Protein AF-A0A2V5VRU7-F1 (afdb_monomer)

Solvent-accessible surface area (backbone atoms only — not comparable to full-atom values): 15854 Å² total; per-residue (Å²): 138,90,82,86,88,85,79,86,89,84,92,85,85,90,89,87,90,90,87,82,92,88,84,85,90,87,88,87,83,90,86,89,81,84,83,84,86,79,90,74,85,73,81,73,72,84,75,69,78,78,71,75,67,74,70,75,72,72,71,58,44,68,25,36,38,37,44,31,59,38,40,101,86,67,48,72,28,27,43,17,44,69,84,67,79,72,47,39,45,73,46,70,38,24,45,21,27,24,35,48,38,80,90,82,67,40,71,32,12,27,44,40,38,32,19,73,70,26,92,84,47,43,34,28,43,45,57,82,44,62,31,44,51,97,74,76,24,88,28,71,64,58,67,101,54,55,65,48,77,28,40,30,37,41,33,46,36,29,50,79,35,69,59,82,78,89,48,52,34,37,56,34,76,36,51,62,74,39,73,45,73,20,34,39,38,43,36,36,40,54,99,86,68,51,44,36,33,34,42,16,20,47,92,81,44,72,86,21,30,41,31,30,39,33,23,69,35,57,42,95,90,57,39,30,30,30,34,41,42,29,31,46,55,72,47,60,48,101,85,68,50,74,34,86,32,52,21,30,26,37,34,33,38,56,50,100,90,47,80,41,75,31,12,25,28,52,36,32,40,32,36,40,38,38,42,136

pLDDT: mean 83.28, std 22.72, range [30.83, 98.69]

Mean predicted aligned error: 12.14 Å

Sequence (276 aa):
MKQDRFSTPLYSPLLRAVGYTHDKHHNSKKQPTRLRSFLLVFLATAIAATALGKGQPPSNLSVTTHLASVDASGTITDIQSDGLDSYFDGVSGVTSFLTTNGYNRQIWGDWQFGTLNSTTRTVSISFANPIQPASGGTAVPNPPFTIKNVIAHIEDKCTQISNGSGGWNNMYQMTANQTFQCPLITHFYDSNGNEYRIYSGPNWEPETTFVQVTCNSVASAGGCNDWYINPIPAGYDVNGNPIPGAAIGRLVYFAKHSTVNEGDYYFRFHFHITRP

Structure (mmCIF, N/CA/C/O backbone):
data_AF-A0A2V5VRU7-F1
#
_entry.id   AF-A0A2V5VRU7-F1
#
loop_
_atom_site.group_PDB
_atom_site.id
_atom_site.type_symbol
_atom_site.label_atom_id
_atom_site.label_alt_id
_atom_site.label_comp_id
_atom_site.label_asym_id
_atom_site.label_entity_id
_atom_site.label_seq_id
_atom_site.pdbx_PDB_ins_code
_atom_site.Cartn_x
_atom_site.Cartn_y
_atom_site.Cartn_z
_atom_site.occupancy
_atom_site.B_iso_or_equiv
_atom_site.auth_seq_id
_atom_site.auth_comp_id
_atom_site.auth_asym_id
_atom_site.auth_atom_id
_atom_site.pdbx_PDB_model_num
ATOM 1 N N . MET A 1 1 ? 43.948 30.211 11.551 1.00 40.66 1 MET A N 1
ATOM 2 C CA . MET A 1 1 ? 43.135 30.531 12.751 1.00 40.66 1 MET A CA 1
ATOM 3 C C . MET A 1 1 ? 43.303 29.413 13.776 1.00 40.66 1 MET A C 1
ATOM 5 O O . MET A 1 1 ? 43.669 28.317 13.369 1.00 40.66 1 MET A O 1
ATOM 9 N N . LYS A 1 2 ? 43.096 29.686 15.071 1.00 33.47 2 LYS A N 1
ATOM 10 C CA . LYS A 1 2 ? 43.089 28.670 16.142 1.00 33.47 2 LYS A CA 1
ATOM 11 C C . LYS A 1 2 ? 41.665 28.187 16.422 1.00 33.47 2 LYS A C 1
ATOM 13 O O . LYS A 1 2 ? 40.768 29.020 16.401 1.00 33.47 2 LYS A O 1
ATOM 18 N N . GLN A 1 3 ? 41.526 26.906 16.762 1.00 34.06 3 GLN A N 1
ATOM 19 C CA . GLN A 1 3 ? 40.788 26.371 17.924 1.00 34.06 3 GLN A CA 1
ATOM 20 C C . GLN A 1 3 ? 40.942 24.836 17.866 1.00 34.06 3 GLN A C 1
ATOM 22 O O . GLN A 1 3 ? 40.531 24.206 16.900 1.00 34.06 3 GLN A O 1
ATOM 27 N N . ASP A 1 4 ? 41.814 24.226 18.669 1.00 33.09 4 ASP A N 1
ATOM 28 C CA . ASP A 1 4 ? 41.726 23.988 20.123 1.00 33.09 4 ASP A CA 1
ATOM 29 C C . ASP A 1 4 ? 40.730 22.862 20.468 1.00 33.09 4 ASP A C 1
ATOM 31 O O . ASP A 1 4 ? 39.521 23.061 20.551 1.00 33.09 4 ASP A O 1
ATOM 35 N N . ARG A 1 5 ? 41.273 21.654 20.691 1.00 36.00 5 ARG A N 1
ATOM 36 C CA . ARG A 1 5 ? 40.579 20.546 21.371 1.00 36.00 5 ARG A CA 1
ATOM 37 C C . ARG A 1 5 ? 40.736 20.732 22.881 1.00 36.00 5 ARG A C 1
ATOM 39 O O . ARG A 1 5 ? 41.835 21.058 23.323 1.00 36.00 5 ARG A O 1
ATOM 46 N N . PHE A 1 6 ? 39.703 20.423 23.662 1.00 35.44 6 PHE A N 1
ATOM 47 C CA . PHE A 1 6 ? 39.815 20.270 25.118 1.00 35.44 6 PHE A CA 1
ATOM 48 C C . PHE A 1 6 ? 39.513 18.837 25.566 1.00 35.44 6 PHE A C 1
ATOM 50 O O . PHE A 1 6 ? 38.842 18.079 24.864 1.00 35.44 6 PHE A O 1
ATOM 57 N N . SER A 1 7 ? 40.070 18.462 26.718 1.00 34.78 7 SER A N 1
ATOM 58 C CA . SER A 1 7 ? 40.330 17.066 27.081 1.00 34.78 7 SER A CA 1
ATOM 59 C C . SER A 1 7 ? 39.662 16.655 28.394 1.00 34.78 7 SER A C 1
ATOM 61 O O . SER A 1 7 ? 39.830 17.356 29.382 1.00 34.78 7 SER A O 1
ATOM 63 N N . THR A 1 8 ? 39.037 15.469 28.382 1.00 34.72 8 THR A N 1
ATOM 64 C CA . THR A 1 8 ? 38.973 14.423 29.442 1.00 34.72 8 THR A CA 1
ATOM 65 C C . THR A 1 8 ? 38.566 14.754 30.907 1.00 34.72 8 THR A C 1
ATOM 67 O O . THR A 1 8 ? 38.763 15.859 31.394 1.00 34.72 8 THR A O 1
ATOM 70 N N . PRO A 1 9 ? 37.976 13.785 31.648 1.00 51.62 9 PRO A N 1
ATOM 71 C CA . PRO A 1 9 ? 37.196 14.053 32.869 1.00 51.62 9 PRO A CA 1
ATOM 72 C C . PRO A 1 9 ? 37.962 13.844 34.190 1.00 51.62 9 PRO A C 1
ATOM 74 O O . PRO A 1 9 ? 39.041 13.253 34.199 1.00 51.62 9 PRO A O 1
ATOM 77 N N . LEU A 1 10 ? 37.351 14.229 35.326 1.00 31.50 10 LEU A N 1
ATOM 78 C CA . LEU A 1 10 ? 37.868 13.948 36.675 1.00 31.50 10 LEU A CA 1
ATOM 79 C C . LEU A 1 10 ? 36.787 13.568 37.725 1.00 31.50 10 LEU A C 1
ATOM 81 O O . LEU A 1 10 ? 35.919 14.367 38.050 1.00 31.50 10 LEU A O 1
ATOM 85 N N . TYR A 1 11 ? 36.995 12.392 38.337 1.00 30.83 11 TYR A N 1
ATOM 86 C CA . TYR A 1 11 ? 36.913 12.079 39.782 1.00 30.83 11 TYR A CA 1
ATOM 87 C C . TYR A 1 11 ? 35.602 11.885 40.587 1.00 30.83 11 TYR A C 1
ATOM 89 O O . TYR A 1 11 ? 34.543 12.461 40.368 1.00 30.83 11 TYR A O 1
ATOM 97 N N . SER A 1 12 ? 35.783 11.026 41.601 1.00 32.72 12 SER A N 1
ATOM 98 C CA . SER A 1 12 ? 34.980 10.656 42.785 1.00 32.72 12 SER A CA 1
ATOM 99 C C . SER A 1 12 ? 35.943 9.870 43.728 1.00 32.72 12 SER A C 1
ATOM 101 O O . SER A 1 12 ? 37.012 9.496 43.229 1.00 32.72 12 SER A O 1
ATOM 103 N N . PRO A 1 13 ? 35.655 9.496 45.002 1.00 53.62 13 PRO A N 1
ATOM 104 C CA . PRO A 1 13 ? 34.630 9.915 45.980 1.00 53.62 13 PRO A CA 1
ATOM 105 C C . PRO A 1 13 ? 35.248 10.233 47.396 1.00 53.62 13 PRO A C 1
ATOM 107 O O . PRO A 1 13 ? 36.448 10.469 47.505 1.00 53.62 13 PRO A O 1
ATOM 110 N N . LEU A 1 14 ? 34.445 10.105 48.478 1.00 34.25 14 LEU A N 1
ATOM 111 C CA . LEU A 1 14 ? 34.793 9.795 49.901 1.00 34.25 14 LEU A CA 1
ATOM 112 C C . LEU A 1 14 ? 35.168 10.900 50.931 1.00 34.25 14 LEU A C 1
ATOM 114 O O . LEU A 1 14 ? 35.644 11.973 50.584 1.00 34.25 14 LEU A O 1
ATOM 118 N N . LEU A 1 15 ? 35.005 10.507 52.223 1.00 32.50 15 LEU A N 1
ATOM 119 C CA . LEU A 1 15 ? 35.227 11.178 53.541 1.00 32.50 15 LEU A CA 1
ATOM 120 C C . LEU A 1 15 ? 33.975 11.815 54.197 1.00 32.50 15 LEU A C 1
ATOM 122 O O . LEU A 1 15 ? 33.143 12.369 53.494 1.00 32.50 15 LEU A O 1
ATOM 126 N N . ARG A 1 16 ? 33.791 11.842 55.537 1.00 34.53 16 ARG A N 1
ATOM 127 C CA . ARG A 1 16 ? 34.123 10.909 56.660 1.00 34.53 16 ARG A CA 1
ATOM 128 C C . ARG A 1 16 ? 33.227 11.283 57.882 1.00 34.53 16 ARG A C 1
ATOM 130 O O . ARG A 1 16 ? 32.567 12.313 57.844 1.00 34.53 16 ARG A O 1
ATOM 137 N N . ALA A 1 17 ? 33.180 10.474 58.948 1.00 35.66 17 ALA A N 1
ATOM 138 C CA . ALA A 1 17 ? 32.314 10.680 60.135 1.00 35.66 17 ALA A CA 1
ATOM 139 C C . ALA A 1 17 ? 33.057 11.233 61.381 1.00 35.66 17 ALA A C 1
ATOM 141 O O . ALA A 1 17 ? 34.285 11.267 61.347 1.00 35.66 17 ALA A O 1
ATOM 142 N N . VAL A 1 18 ? 32.321 11.565 62.473 1.00 36.41 18 VAL A N 1
ATOM 143 C CA . VAL A 1 18 ? 32.572 11.231 63.921 1.00 36.41 18 VAL A CA 1
ATOM 144 C C . VAL A 1 18 ? 31.959 12.248 64.924 1.00 36.41 18 VAL A C 1
ATOM 146 O O . VAL A 1 18 ? 32.133 13.449 64.759 1.00 36.41 18 VAL A O 1
ATOM 149 N N . GLY A 1 19 ? 31.359 11.750 66.029 1.00 31.89 19 GLY A N 1
ATOM 150 C CA . GLY A 1 19 ? 31.275 12.432 67.349 1.00 31.89 19 GLY A CA 1
ATOM 151 C C . GLY A 1 19 ? 29.940 12.303 68.130 1.00 31.89 19 GLY A C 1
ATOM 152 O O . GLY A 1 19 ? 28.901 12.195 67.493 1.00 31.89 19 GLY A O 1
ATOM 153 N N . TYR A 1 20 ? 29.864 12.332 69.482 1.00 32.47 20 TYR A N 1
ATOM 154 C CA . TYR A 1 20 ? 30.859 12.009 70.540 1.00 32.47 20 TYR A CA 1
ATOM 155 C C . TYR A 1 20 ? 30.214 11.899 71.972 1.00 32.47 20 TYR A C 1
ATOM 157 O O . TYR A 1 20 ? 29.755 12.908 72.499 1.00 32.47 20 TYR A O 1
ATOM 165 N N . THR A 1 21 ? 30.272 10.738 72.666 1.00 35.12 21 THR A N 1
ATOM 166 C CA . THR A 1 21 ? 29.950 10.519 74.131 1.00 35.12 21 THR A CA 1
ATOM 167 C C . THR A 1 21 ? 28.523 10.938 74.617 1.00 35.12 21 THR A C 1
ATOM 169 O O . THR A 1 21 ? 27.691 11.155 73.745 1.00 35.12 21 THR A O 1
ATOM 172 N N . HIS A 1 22 ? 28.048 11.014 75.890 1.00 32.88 22 HIS A N 1
ATOM 173 C CA . HIS A 1 22 ? 28.430 10.741 77.324 1.00 32.88 22 HIS A CA 1
ATOM 174 C C . HIS A 1 22 ? 27.076 10.660 78.154 1.00 32.88 22 HIS A C 1
ATOM 176 O O . HIS A 1 22 ? 26.039 10.879 77.536 1.00 32.88 22 HIS A O 1
ATOM 182 N N . ASP A 1 23 ? 26.865 10.397 79.470 1.00 33.59 23 ASP A N 1
ATOM 183 C CA . ASP A 1 23 ? 27.646 10.034 80.683 1.00 33.59 23 ASP A CA 1
ATOM 184 C C . ASP A 1 23 ? 26.756 9.393 81.822 1.00 33.59 23 ASP A C 1
ATOM 186 O O . ASP A 1 23 ? 25.533 9.431 81.746 1.00 33.59 23 ASP A O 1
ATOM 190 N N . LYS A 1 24 ? 27.387 8.871 82.898 1.00 34.22 24 LYS A N 1
ATOM 191 C CA . LYS A 1 24 ? 26.966 8.696 84.332 1.00 34.22 24 LYS A CA 1
ATOM 192 C C . LYS A 1 24 ? 25.606 8.094 84.807 1.00 34.22 24 LYS A C 1
ATOM 194 O O . LYS A 1 24 ? 24.592 8.765 84.939 1.00 34.22 24 LYS A O 1
ATOM 199 N N . HIS A 1 25 ? 25.720 6.866 85.342 1.00 32.94 25 HIS A N 1
ATOM 200 C CA . HIS A 1 25 ? 25.312 6.367 86.686 1.00 32.94 25 HIS A CA 1
ATOM 201 C C . HIS A 1 25 ? 24.138 6.965 87.511 1.00 32.94 25 HIS A C 1
ATOM 203 O O . HIS A 1 25 ? 24.213 8.098 87.976 1.00 32.94 25 HIS A O 1
ATOM 209 N N . HIS A 1 26 ? 23.271 6.068 88.021 1.00 36.03 26 HIS A N 1
ATOM 210 C CA . HIS A 1 26 ? 23.035 5.915 89.478 1.00 36.03 26 HIS A CA 1
ATOM 211 C C . HIS A 1 26 ? 22.658 4.454 89.854 1.00 36.03 26 HIS A C 1
ATOM 213 O O . HIS A 1 26 ? 22.692 3.579 88.991 1.00 36.03 26 HIS A O 1
ATOM 219 N N . ASN A 1 27 ? 22.414 4.146 91.139 1.00 33.91 27 ASN A N 1
ATOM 220 C CA . ASN A 1 27 ? 22.545 2.787 91.714 1.00 33.91 27 ASN A CA 1
ATOM 221 C C . ASN A 1 27 ? 21.337 2.329 92.589 1.00 33.91 27 ASN A C 1
ATOM 223 O O . ASN A 1 27 ? 20.650 3.169 93.164 1.00 33.91 27 ASN A O 1
ATOM 227 N N . SER A 1 28 ? 21.216 1.003 92.810 1.00 32.44 28 SER A N 1
ATOM 228 C CA . SER A 1 28 ? 20.595 0.289 93.961 1.00 32.44 28 SER A CA 1
ATOM 229 C C . SER A 1 28 ? 19.233 -0.452 93.819 1.00 32.44 28 SER A C 1
ATOM 231 O O . SER A 1 28 ? 18.249 0.082 93.329 1.00 32.44 28 SER A O 1
ATOM 233 N N . LYS A 1 29 ? 19.197 -1.657 94.435 1.00 38.38 29 LYS A N 1
ATOM 234 C CA . LYS A 1 29 ? 18.061 -2.440 95.015 1.00 38.38 29 LYS A CA 1
ATOM 235 C C . LYS A 1 29 ? 17.023 -3.193 94.138 1.00 38.38 29 LYS A C 1
ATOM 237 O O . LYS A 1 29 ? 15.939 -2.715 93.845 1.00 38.38 29 LYS A O 1
ATOM 242 N N . LYS A 1 30 ? 17.328 -4.488 93.942 1.00 37.81 30 LYS A N 1
ATOM 243 C CA . LYS A 1 30 ? 16.478 -5.707 94.086 1.00 37.81 30 LYS A CA 1
ATOM 244 C C . LYS A 1 30 ? 14.934 -5.557 94.185 1.00 37.81 30 LYS A C 1
ATOM 246 O O . LYS A 1 30 ? 14.449 -5.143 95.232 1.00 37.81 30 LYS A O 1
ATOM 251 N N . GLN A 1 31 ? 14.196 -6.231 93.291 1.00 41.66 31 GLN A N 1
ATOM 252 C CA . GLN A 1 31 ? 13.518 -7.522 93.582 1.00 41.66 31 GLN A CA 1
ATOM 253 C C . GLN A 1 31 ? 13.018 -8.220 92.282 1.00 41.66 31 GLN A C 1
ATOM 255 O O . GLN A 1 31 ? 13.002 -7.570 91.239 1.00 41.66 31 GLN A O 1
ATOM 260 N N . PRO A 1 32 ? 12.683 -9.535 92.291 1.00 51.84 32 PRO A N 1
ATOM 261 C CA . PRO A 1 32 ? 12.409 -10.300 91.066 1.00 51.84 32 PRO A CA 1
ATOM 262 C C . PRO A 1 32 ? 10.928 -10.675 90.852 1.00 51.84 32 PRO A C 1
ATOM 264 O O . PRO A 1 32 ? 10.325 -11.337 91.697 1.00 51.84 32 PRO A O 1
ATOM 267 N N . THR A 1 33 ? 10.377 -10.408 89.661 1.00 39.28 33 THR A N 1
ATOM 268 C CA . THR A 1 33 ? 9.063 -10.944 89.243 1.00 39.28 33 THR A CA 1
ATOM 269 C C . THR A 1 33 ? 8.971 -11.275 87.747 1.00 39.28 33 THR A C 1
ATOM 271 O O . THR A 1 33 ? 9.020 -10.411 86.882 1.00 39.28 33 THR A O 1
ATOM 274 N N . ARG A 1 34 ? 8.767 -12.572 87.483 1.00 39.28 34 ARG A N 1
ATOM 275 C CA . ARG A 1 34 ? 7.944 -13.178 86.414 1.00 39.28 34 ARG A CA 1
ATOM 276 C C . ARG A 1 34 ? 7.974 -12.548 85.007 1.00 39.28 34 ARG A C 1
ATOM 278 O O . ARG A 1 34 ? 7.157 -11.719 84.628 1.00 39.28 34 ARG A O 1
ATOM 285 N N . LEU A 1 35 ? 8.873 -13.128 84.218 1.00 39.53 35 LEU A N 1
ATOM 286 C CA . LEU A 1 35 ? 8.882 -13.289 82.762 1.00 39.53 35 LEU A CA 1
ATOM 287 C C . LEU A 1 35 ? 7.536 -13.069 82.012 1.00 39.53 35 LEU A C 1
ATOM 289 O O . LEU A 1 35 ? 6.631 -13.889 82.101 1.00 39.53 35 LEU A O 1
ATOM 293 N N . ARG A 1 36 ? 7.526 -12.031 81.160 1.00 44.34 36 ARG A N 1
ATOM 294 C CA . ARG A 1 36 ? 6.881 -11.920 79.826 1.00 44.34 36 ARG A CA 1
ATOM 295 C C . ARG A 1 36 ? 5.406 -12.341 79.652 1.00 44.34 36 ARG A C 1
ATOM 297 O O . ARG A 1 36 ? 5.111 -13.512 79.467 1.00 44.34 36 ARG A O 1
ATOM 304 N N . SER A 1 37 ? 4.570 -11.330 79.401 1.00 39.91 37 SER A N 1
ATOM 305 C CA . SER A 1 37 ? 3.699 -11.267 78.209 1.00 39.91 37 SER A CA 1
ATOM 306 C C . SER A 1 37 ? 3.445 -9.797 77.865 1.00 39.91 37 SER A C 1
ATOM 308 O O . SER A 1 37 ? 2.553 -9.167 78.425 1.00 39.91 37 SER A O 1
ATOM 310 N N . PHE A 1 38 ? 4.284 -9.214 77.002 1.00 43.09 38 PHE A N 1
ATOM 311 C CA . PHE A 1 38 ? 4.145 -7.811 76.594 1.00 43.09 38 PHE A CA 1
ATOM 312 C C . PHE A 1 38 ? 3.149 -7.680 75.443 1.00 43.09 38 PHE A C 1
ATOM 314 O O . PHE A 1 38 ? 3.380 -8.211 74.357 1.00 43.09 38 PHE A O 1
ATOM 321 N N . LEU A 1 39 ? 2.086 -6.906 75.665 1.00 47.03 39 LEU A N 1
ATOM 322 C CA . LEU A 1 39 ? 1.203 -6.430 74.607 1.00 47.03 39 LEU A CA 1
ATOM 323 C C . LEU A 1 39 ? 1.922 -5.310 73.832 1.00 47.03 39 LEU A C 1
ATOM 325 O O . LEU A 1 39 ? 1.757 -4.127 74.120 1.00 47.03 39 LEU A O 1
ATOM 329 N N . LEU A 1 40 ? 2.796 -5.686 72.897 1.00 42.31 40 LEU A N 1
ATOM 330 C CA . LEU A 1 40 ? 3.533 -4.732 72.070 1.00 42.31 40 LEU A CA 1
ATOM 331 C C . LEU A 1 40 ? 2.703 -4.350 70.844 1.00 42.31 40 LEU A C 1
ATOM 333 O O . LEU A 1 40 ? 2.553 -5.136 69.910 1.00 42.31 40 LEU A O 1
ATOM 337 N N . VAL A 1 41 ? 2.184 -3.120 70.857 1.00 48.34 41 VAL A N 1
ATOM 338 C CA . VAL A 1 41 ? 1.498 -2.496 69.719 1.00 48.34 41 VAL A CA 1
ATOM 339 C C . VAL A 1 41 ? 2.525 -2.199 68.627 1.00 48.34 41 VAL A C 1
ATOM 341 O O . VAL A 1 41 ? 3.027 -1.085 68.494 1.00 48.34 41 VAL A O 1
ATOM 344 N N . PHE A 1 42 ? 2.848 -3.215 67.830 1.00 41.09 42 PHE A N 1
ATOM 345 C CA . PHE A 1 42 ? 3.475 -2.986 66.541 1.00 41.09 42 PHE A CA 1
ATOM 346 C C . PHE A 1 42 ? 2.420 -2.434 65.594 1.00 41.09 42 PHE A C 1
ATOM 348 O O . PHE A 1 42 ? 1.589 -3.167 65.059 1.00 41.09 42 PHE A O 1
ATOM 355 N N . LEU A 1 43 ? 2.490 -1.119 65.382 1.00 45.22 43 LEU A N 1
ATOM 356 C CA . LEU A 1 43 ? 1.885 -0.439 64.247 1.00 45.22 43 LEU A CA 1
ATOM 357 C C . LEU A 1 43 ? 2.591 -0.931 62.974 1.00 45.22 43 LEU A C 1
ATOM 359 O O . LEU A 1 43 ? 3.444 -0.246 62.412 1.00 45.22 43 LEU A O 1
ATOM 363 N N . ALA A 1 44 ? 2.279 -2.163 62.568 1.00 42.91 44 ALA A N 1
ATOM 364 C CA . ALA A 1 44 ? 2.687 -2.719 61.294 1.00 42.91 44 ALA A CA 1
ATOM 365 C C . ALA A 1 44 ? 2.055 -1.840 60.219 1.00 42.91 44 ALA A C 1
ATOM 367 O O . ALA A 1 44 ? 0.849 -1.904 59.972 1.00 42.91 44 ALA A O 1
ATOM 368 N N . THR A 1 45 ? 2.866 -0.953 59.647 1.00 47.56 45 THR A N 1
ATOM 369 C CA . THR A 1 45 ? 2.440 -0.075 58.571 1.00 47.56 45 THR A CA 1
ATOM 370 C C . THR A 1 45 ? 1.835 -0.934 57.479 1.00 47.56 45 THR A C 1
ATOM 372 O O . THR A 1 45 ? 2.477 -1.850 56.962 1.00 47.56 45 THR A O 1
ATOM 375 N N . ALA A 1 46 ? 0.595 -0.618 57.108 1.00 44.69 46 ALA A N 1
ATOM 376 C CA . ALA A 1 46 ? 0.024 -1.089 55.865 1.00 44.69 46 ALA A CA 1
ATOM 377 C C . ALA A 1 46 ? 0.802 -0.421 54.724 1.00 44.69 46 ALA A C 1
ATOM 379 O O . ALA A 1 46 ? 0.349 0.548 54.116 1.00 44.69 46 ALA A O 1
ATOM 380 N N . ILE A 1 47 ? 1.991 -0.959 54.437 1.00 45.91 47 ILE A N 1
ATOM 381 C CA . ILE A 1 47 ? 2.627 -0.867 53.131 1.00 45.91 47 ILE A CA 1
ATOM 382 C C . ILE A 1 47 ? 1.718 -1.681 52.213 1.00 45.91 47 ILE A C 1
ATOM 384 O O . ILE A 1 47 ? 1.999 -2.826 51.863 1.00 45.91 47 ILE A O 1
ATOM 388 N N . ALA A 1 48 ? 0.568 -1.086 51.883 1.00 42.91 48 ALA A N 1
ATOM 389 C CA . ALA A 1 48 ? -0.207 -1.474 50.733 1.00 42.91 48 ALA A CA 1
ATOM 390 C C . ALA A 1 48 ? 0.790 -1.421 49.587 1.00 42.91 48 ALA A C 1
ATOM 392 O O . ALA A 1 48 ? 1.303 -0.349 49.256 1.00 42.91 48 ALA A O 1
ATOM 393 N N . ALA A 1 49 ? 1.145 -2.594 49.069 1.00 43.94 49 ALA A N 1
ATOM 394 C CA . ALA A 1 49 ? 2.048 -2.675 47.952 1.00 43.94 49 ALA A CA 1
ATOM 395 C C . ALA A 1 49 ? 1.350 -1.966 46.796 1.00 43.94 49 ALA A C 1
ATOM 397 O O . ALA A 1 49 ? 0.499 -2.543 46.118 1.00 43.94 49 ALA A O 1
ATOM 398 N N . THR A 1 50 ? 1.745 -0.717 46.555 1.00 43.81 50 THR A N 1
ATOM 399 C CA . THR A 1 50 ? 1.680 -0.090 45.246 1.00 43.81 50 THR A CA 1
ATOM 400 C C . THR A 1 50 ? 2.634 -0.867 44.353 1.00 43.81 50 THR A C 1
ATOM 402 O O . THR A 1 50 ? 3.702 -0.409 43.948 1.00 43.81 50 THR A O 1
ATOM 405 N N . ALA A 1 51 ? 2.205 -2.090 44.034 1.00 43.91 51 ALA A N 1
ATOM 406 C CA . ALA A 1 51 ? 2.488 -2.725 42.779 1.00 43.91 51 ALA A CA 1
ATOM 407 C C . ALA A 1 51 ? 2.033 -1.724 41.719 1.00 43.91 51 ALA A C 1
ATOM 409 O O . ALA A 1 51 ? 0.884 -1.710 41.280 1.00 43.91 51 ALA A O 1
ATOM 410 N N . LEU A 1 52 ? 2.973 -0.855 41.351 1.00 42.78 52 LEU A N 1
ATOM 411 C CA . LEU A 1 52 ? 3.047 -0.190 40.070 1.00 42.78 52 LEU A CA 1
ATOM 412 C C . LEU A 1 52 ? 3.122 -1.318 39.045 1.00 42.78 52 LEU A C 1
ATOM 414 O O . LEU A 1 52 ? 4.196 -1.674 38.558 1.00 42.78 52 LEU A O 1
ATOM 418 N N . GLY A 1 53 ? 1.966 -1.939 38.801 1.00 41.62 53 GLY A N 1
ATOM 419 C CA . GLY A 1 53 ? 1.765 -2.861 37.712 1.00 41.62 53 GLY A CA 1
ATOM 420 C C . GLY A 1 53 ? 2.199 -2.093 36.488 1.00 41.62 53 GLY A C 1
ATOM 421 O O . GLY A 1 53 ? 1.577 -1.091 36.136 1.00 41.62 53 GLY A O 1
ATOM 422 N N . LYS A 1 54 ? 3.328 -2.505 35.907 1.00 44.00 54 LYS A N 1
ATOM 423 C CA . LYS A 1 54 ? 3.783 -1.977 34.629 1.00 44.00 54 LYS A CA 1
ATOM 424 C C . LYS A 1 54 ? 2.641 -2.270 33.674 1.00 44.00 54 LYS A C 1
ATOM 426 O O . LYS A 1 54 ? 2.439 -3.438 33.346 1.00 44.00 54 LYS A O 1
ATOM 431 N N . GLY A 1 55 ? 1.854 -1.236 33.362 1.00 53.47 55 GLY A N 1
ATOM 432 C CA . GLY A 1 55 ? 0.634 -1.375 32.581 1.00 53.47 55 GLY A CA 1
ATOM 433 C C . GLY A 1 55 ? 0.968 -2.194 31.351 1.00 53.47 55 GLY A C 1
ATOM 434 O O . GLY A 1 55 ? 1.949 -1.881 30.669 1.00 53.47 55 GLY A O 1
ATOM 435 N N . GLN A 1 56 ? 0.237 -3.292 31.155 1.00 58.31 56 GLN A N 1
ATOM 436 C CA . GLN A 1 56 ? 0.508 -4.216 30.063 1.00 58.31 56 GLN A CA 1
ATOM 437 C C . GLN A 1 56 ? 0.553 -3.383 28.772 1.00 58.31 56 GLN A C 1
ATOM 439 O O . GLN A 1 56 ? -0.361 -2.578 28.567 1.00 58.31 56 GLN A O 1
ATOM 444 N N . PRO A 1 57 ? 1.648 -3.452 27.987 1.00 61.41 57 PRO A N 1
ATOM 445 C CA . PRO A 1 57 ? 1.876 -2.501 26.906 1.00 61.41 57 PRO A CA 1
ATOM 446 C C . PRO A 1 57 ? 0.671 -2.518 25.959 1.00 61.41 57 PRO A C 1
ATOM 448 O O . PRO A 1 57 ? 0.175 -3.615 25.685 1.00 61.41 57 PRO A O 1
ATOM 451 N N . PRO A 1 58 ? 0.179 -1.349 25.495 1.00 74.31 58 PRO A N 1
ATOM 452 C CA . PRO A 1 58 ? -1.047 -1.275 24.711 1.00 74.31 58 PRO A CA 1
ATOM 453 C C . PRO A 1 58 ? -1.023 -2.275 23.559 1.00 74.31 58 PRO A C 1
ATOM 455 O O . PRO A 1 58 ? -0.118 -2.238 22.723 1.00 74.31 58 PRO A O 1
ATOM 458 N N . SER A 1 59 ? -2.003 -3.177 23.526 1.00 88.06 59 SER A N 1
ATOM 459 C CA . SER A 1 59 ? -2.179 -4.083 22.395 1.00 88.06 59 SER A CA 1
ATOM 460 C C . SER A 1 59 ? -2.418 -3.277 21.122 1.00 88.06 59 SER A C 1
ATOM 462 O O . SER A 1 59 ? -2.843 -2.121 21.183 1.00 88.06 59 SER A O 1
ATOM 464 N N . ASN A 1 60 ? -2.194 -3.894 19.968 1.00 94.19 60 ASN A N 1
ATOM 465 C CA . ASN A 1 60 ? -2.624 -3.303 18.708 1.00 94.19 60 ASN A CA 1
ATOM 466 C C . ASN A 1 60 ? -4.154 -3.116 18.719 1.00 94.19 60 ASN A C 1
ATOM 468 O O . ASN A 1 60 ? -4.873 -3.839 19.417 1.00 94.19 60 ASN A O 1
ATOM 472 N N . LEU A 1 61 ? -4.641 -2.123 17.979 1.00 94.88 61 LEU A N 1
ATOM 473 C CA . LEU A 1 61 ? -6.061 -1.802 17.877 1.00 94.88 61 LEU A CA 1
ATOM 474 C C . LEU A 1 61 ? -6.616 -2.422 16.599 1.00 94.88 61 LEU A C 1
ATOM 476 O O . LEU A 1 61 ? -6.311 -1.948 15.508 1.00 94.88 61 LEU A O 1
ATOM 480 N N . SER A 1 62 ? -7.402 -3.485 16.753 1.00 96.69 62 SER A N 1
ATOM 481 C CA . SER A 1 62 ? -8.063 -4.190 15.650 1.00 96.69 62 SER A CA 1
ATOM 482 C C . SER A 1 62 ? -8.865 -3.231 14.763 1.00 96.69 62 SER A C 1
ATOM 484 O O . SER A 1 62 ? -9.584 -2.361 15.264 1.00 96.69 62 SER A O 1
ATOM 486 N N 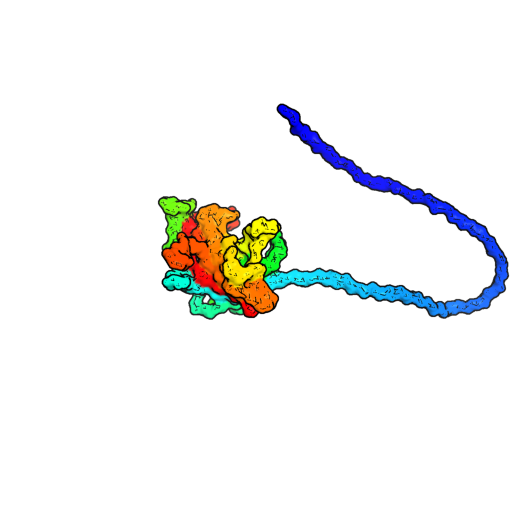. VAL A 1 63 ? -8.741 -3.407 13.446 1.00 97.94 63 VAL A N 1
ATOM 487 C CA . VAL A 1 63 ? -9.549 -2.725 12.427 1.00 97.94 63 VAL A CA 1
ATOM 488 C C . VAL A 1 63 ? -10.034 -3.733 11.384 1.00 97.94 63 VAL A C 1
ATOM 490 O O . VAL A 1 63 ? -9.555 -4.862 11.294 1.00 97.94 63 VAL A O 1
ATOM 493 N N . THR A 1 64 ? -11.004 -3.318 10.578 1.00 98.19 64 THR A N 1
ATOM 494 C CA . THR A 1 64 ? -11.433 -4.026 9.370 1.00 98.19 64 THR A CA 1
ATOM 495 C C . THR A 1 64 ? -10.802 -3.351 8.158 1.00 98.19 64 THR A C 1
ATOM 497 O O . THR A 1 64 ? -10.803 -2.126 8.067 1.00 98.19 64 THR A O 1
ATOM 500 N N . THR A 1 65 ? -10.290 -4.132 7.210 1.00 98.31 65 THR A N 1
ATOM 501 C CA . THR A 1 65 ? -9.757 -3.639 5.932 1.00 98.31 65 THR A CA 1
ATOM 502 C C . THR A 1 65 ? -10.637 -4.092 4.773 1.00 98.31 65 THR A C 1
ATOM 504 O O . THR A 1 65 ? -11.066 -5.241 4.707 1.00 98.31 65 THR A O 1
ATOM 507 N N . HIS A 1 66 ? -10.851 -3.205 3.809 1.00 97.38 66 HIS A N 1
ATOM 508 C CA . HIS A 1 66 ? -11.471 -3.489 2.525 1.00 97.38 66 HIS A CA 1
ATOM 509 C C . HIS A 1 66 ? -10.578 -2.938 1.404 1.00 97.38 66 HIS A C 1
ATOM 511 O O . HIS A 1 66 ? -10.334 -1.734 1.328 1.00 97.38 66 HIS A O 1
ATOM 517 N N . LEU A 1 67 ? -10.086 -3.821 0.533 1.00 97.06 67 LEU A N 1
ATOM 518 C CA . LEU A 1 67 ? -9.250 -3.472 -0.619 1.00 97.06 67 LEU A CA 1
ATOM 519 C C . LEU A 1 67 ? -10.142 -3.451 -1.867 1.00 97.06 67 LEU A C 1
ATOM 521 O O . LEU A 1 67 ? -10.512 -4.512 -2.368 1.00 97.06 67 LEU A O 1
ATOM 525 N N . ALA A 1 68 ? -10.541 -2.273 -2.346 1.00 94.06 68 ALA A N 1
ATOM 526 C CA . ALA A 1 68 ? -11.479 -2.190 -3.465 1.00 94.06 68 ALA A CA 1
ATOM 527 C C . ALA A 1 68 ? -10.811 -2.543 -4.804 1.00 94.06 68 ALA A C 1
ATOM 529 O O . ALA A 1 68 ? -9.683 -2.127 -5.060 1.00 94.06 68 ALA A O 1
ATOM 530 N N . SER A 1 69 ? -11.537 -3.259 -5.671 1.00 90.81 69 SER A N 1
ATOM 531 C CA . SER A 1 69 ? -11.136 -3.607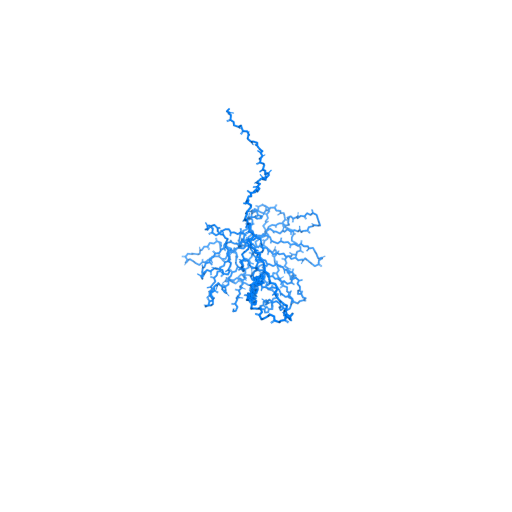 -7.050 1.00 90.81 69 SER A CA 1
ATOM 532 C C . SER A 1 69 ? -11.223 -2.458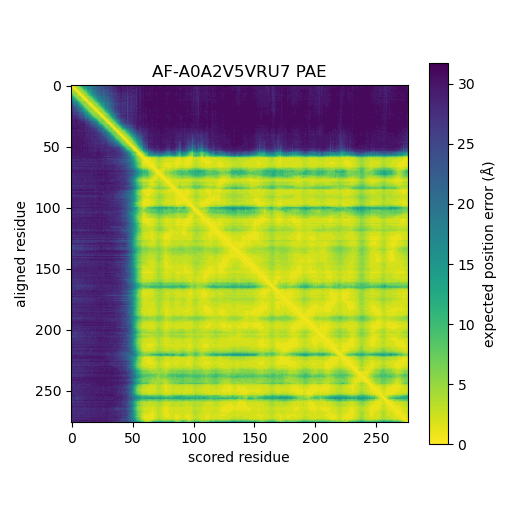 -8.056 1.00 90.81 69 SER A C 1
ATOM 534 O O . SER A 1 69 ? -10.732 -2.575 -9.178 1.00 90.81 69 SER A O 1
ATOM 536 N N . VAL A 1 70 ? -11.867 -1.357 -7.673 1.00 87.62 70 VAL A N 1
ATOM 537 C CA . VAL A 1 70 ? -11.934 -0.115 -8.445 1.00 87.62 70 VAL A CA 1
ATOM 538 C C . VAL A 1 70 ? -11.783 1.086 -7.519 1.00 87.62 70 VAL A C 1
ATOM 540 O O . VAL A 1 70 ? -12.153 1.022 -6.345 1.00 87.62 70 VAL A O 1
ATOM 543 N N . ASP A 1 71 ? -11.249 2.181 -8.051 1.00 75.38 71 ASP A N 1
ATOM 544 C CA . ASP A 1 71 ? -11.282 3.486 -7.395 1.00 75.38 71 ASP A CA 1
ATOM 545 C C . ASP A 1 71 ? -12.641 4.195 -7.588 1.00 75.38 71 ASP A C 1
ATOM 547 O O . ASP A 1 71 ? -13.555 3.691 -8.247 1.00 75.38 71 ASP A O 1
ATOM 551 N N . ALA A 1 72 ? -12.774 5.403 -7.034 1.00 71.88 72 ALA A N 1
ATOM 552 C CA . ALA A 1 72 ? -13.994 6.211 -7.126 1.00 71.88 72 ALA A CA 1
ATOM 553 C C . ALA A 1 72 ? -14.370 6.664 -8.558 1.00 71.88 72 ALA A C 1
ATOM 555 O O . ALA A 1 72 ? -15.467 7.182 -8.757 1.00 71.88 72 ALA A O 1
ATOM 556 N N . SER A 1 73 ? -13.494 6.473 -9.554 1.00 72.81 73 SER A N 1
ATOM 557 C CA . SER A 1 73 ? -13.785 6.705 -10.978 1.00 72.81 73 SER A CA 1
ATOM 558 C C . SER A 1 73 ? -14.226 5.439 -11.726 1.00 72.81 73 SER A C 1
ATOM 560 O O . SER A 1 73 ? -14.593 5.519 -12.897 1.00 72.81 73 SER A O 1
ATOM 562 N N . GLY A 1 74 ? -14.195 4.273 -11.069 1.00 78.38 74 GLY A N 1
ATOM 563 C CA . GLY A 1 74 ? -14.401 2.972 -11.706 1.00 78.38 74 GLY A CA 1
ATOM 564 C C . GLY A 1 74 ? -13.148 2.409 -12.387 1.00 78.38 74 GLY A C 1
ATOM 565 O O . GLY A 1 74 ? -13.244 1.402 -13.090 1.00 78.38 74 GLY A O 1
ATOM 566 N N . THR A 1 75 ? -11.976 3.025 -12.196 1.00 83.31 75 THR A N 1
ATOM 567 C CA . THR A 1 75 ? -10.709 2.516 -12.740 1.00 83.31 75 THR A CA 1
ATOM 568 C C . THR A 1 75 ? -10.223 1.344 -11.893 1.00 83.31 75 THR A C 1
ATOM 570 O O . THR A 1 75 ? -10.198 1.440 -10.667 1.00 83.31 75 THR A O 1
ATOM 573 N N . ILE A 1 76 ? -9.831 0.239 -12.538 1.00 87.81 76 ILE A N 1
ATOM 574 C CA . ILE A 1 76 ? -9.327 -0.962 -11.854 1.00 87.81 76 ILE A CA 1
ATOM 575 C C . ILE A 1 76 ? -8.074 -0.623 -11.037 1.00 87.81 76 ILE A C 1
ATOM 577 O O . ILE A 1 76 ? -7.180 0.086 -11.507 1.00 87.81 76 ILE A O 1
ATOM 581 N N . THR A 1 77 ? -8.016 -1.145 -9.816 1.00 93.88 77 THR A N 1
ATOM 582 C CA . THR A 1 77 ? -6.883 -0.989 -8.902 1.00 93.88 77 THR A CA 1
ATOM 583 C C . THR A 1 77 ? -5.821 -2.065 -9.129 1.00 93.88 77 THR A C 1
ATOM 585 O O . THR A 1 77 ? -6.112 -3.229 -9.401 1.00 93.88 77 THR A O 1
ATOM 588 N N . ASP A 1 78 ? -4.556 -1.673 -8.997 1.00 97.06 78 ASP A N 1
ATOM 589 C CA . ASP A 1 78 ? -3.404 -2.562 -9.104 1.00 97.06 78 ASP A CA 1
ATOM 590 C C . ASP A 1 78 ? -3.141 -3.361 -7.815 1.00 97.06 78 ASP A C 1
ATOM 592 O O . ASP A 1 78 ? -2.460 -4.383 -7.862 1.00 97.06 78 ASP A O 1
ATOM 596 N N . ILE A 1 79 ? -3.680 -2.929 -6.669 1.00 97.25 79 ILE A N 1
ATOM 597 C CA . ILE A 1 79 ? -3.683 -3.697 -5.414 1.00 97.25 79 ILE A CA 1
ATOM 598 C C . ILE A 1 79 ? -5.127 -3.782 -4.909 1.00 97.25 79 ILE A C 1
ATOM 600 O O . ILE A 1 79 ? -5.712 -2.771 -4.518 1.00 97.25 79 ILE A O 1
ATOM 604 N N . GLN A 1 80 ? -5.696 -4.990 -4.929 1.00 95.50 80 GLN A N 1
ATOM 605 C CA . GLN A 1 80 ? -7.117 -5.251 -4.661 1.00 95.50 80 GLN A CA 1
ATOM 606 C C . GLN A 1 80 ? -7.337 -6.532 -3.839 1.00 95.50 80 GLN A C 1
ATOM 608 O O . GLN A 1 80 ? -6.407 -7.313 -3.609 1.00 95.50 80 GLN A O 1
ATOM 613 N N . SER A 1 81 ? -8.580 -6.764 -3.409 1.00 94.75 81 SER A N 1
ATOM 614 C CA . SER A 1 81 ? -8.953 -7.969 -2.666 1.00 94.75 81 SER A CA 1
ATOM 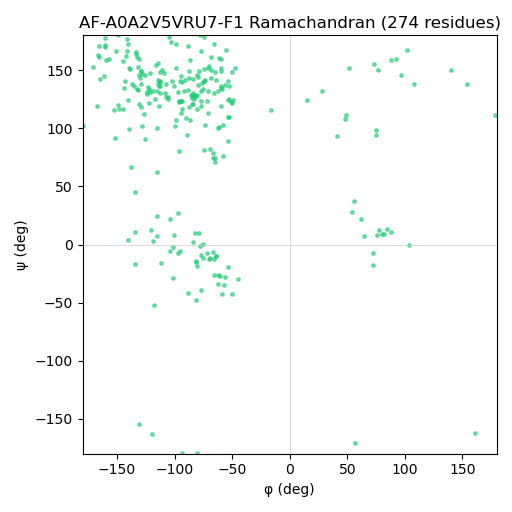615 C C . SER A 1 81 ? -8.844 -9.258 -3.494 1.00 94.75 81 SER A C 1
ATOM 617 O O . SER A 1 81 ? -8.652 -9.258 -4.708 1.00 94.75 81 SER A O 1
ATOM 619 N N . ASP A 1 82 ? -9.015 -10.385 -2.813 1.00 93.50 82 ASP A N 1
ATOM 620 C CA . ASP A 1 82 ? -9.212 -11.712 -3.399 1.00 93.50 82 ASP A CA 1
ATOM 621 C C . ASP A 1 82 ? -10.651 -11.968 -3.900 1.00 93.50 82 ASP A C 1
ATOM 623 O O . ASP A 1 82 ? -10.986 -13.100 -4.250 1.00 93.50 82 ASP A O 1
ATOM 627 N N . GLY A 1 83 ? -11.501 -10.934 -3.953 1.00 91.12 83 GLY A N 1
ATOM 628 C CA . GLY A 1 83 ? -12.898 -11.031 -4.391 1.00 91.12 83 GLY A CA 1
ATOM 629 C C . GLY A 1 83 ? -13.875 -11.562 -3.334 1.00 91.12 83 GLY A C 1
ATOM 630 O O . GLY A 1 83 ? -15.027 -11.834 -3.665 1.00 91.12 83 GLY A O 1
ATOM 631 N N . LEU A 1 84 ? -13.433 -11.715 -2.081 1.00 89.94 84 LEU A N 1
ATOM 632 C CA . LEU A 1 84 ? -14.257 -12.122 -0.937 1.00 89.94 84 LEU A CA 1
ATOM 633 C C . LEU A 1 84 ? -14.577 -10.925 -0.014 1.00 89.94 84 LEU A C 1
ATOM 635 O O . LEU A 1 84 ? -14.111 -9.807 -0.240 1.00 89.94 84 LEU A O 1
ATOM 639 N N . ASP A 1 85 ? -15.348 -11.174 1.051 1.00 89.94 85 ASP A N 1
ATOM 640 C CA . ASP A 1 85 ? -15.724 -10.185 2.076 1.00 89.94 85 ASP A CA 1
ATOM 641 C C . ASP A 1 85 ? -14.523 -9.483 2.740 1.00 89.94 85 ASP A C 1
ATOM 643 O O . ASP A 1 85 ? -13.380 -9.940 2.660 1.00 89.94 85 ASP A O 1
ATOM 647 N N . SER A 1 86 ? -14.786 -8.400 3.475 1.00 95.62 86 SER A N 1
ATOM 648 C CA . SER A 1 86 ? -13.780 -7.630 4.219 1.00 95.62 86 SER A CA 1
ATOM 649 C C . SER A 1 86 ? -12.823 -8.474 5.078 1.00 95.62 86 SER A C 1
ATOM 651 O O . SER A 1 86 ? -13.136 -9.561 5.570 1.00 95.62 86 SER A O 1
ATOM 653 N N . TYR A 1 87 ? -11.627 -7.933 5.274 1.00 97.75 87 TYR A N 1
ATOM 654 C CA . TYR A 1 87 ? -10.533 -8.525 6.027 1.00 97.75 87 TYR A CA 1
ATOM 655 C C . TYR A 1 87 ? -10.614 -8.093 7.498 1.00 97.75 87 TYR A C 1
ATOM 657 O O . TYR A 1 87 ? -10.348 -6.935 7.822 1.00 97.75 87 TYR A O 1
ATOM 665 N N . PHE A 1 88 ? -10.973 -9.021 8.384 1.00 97.31 88 PHE A N 1
ATOM 666 C CA . PHE A 1 88 ? -11.085 -8.794 9.829 1.00 97.31 88 PHE A CA 1
ATOM 667 C C . PHE A 1 88 ? -9.872 -9.367 10.574 1.00 97.31 88 PHE A C 1
ATOM 669 O O . PHE A 1 88 ? -9.400 -10.458 10.250 1.00 97.31 88 PHE A O 1
ATOM 676 N N . ASP A 1 89 ? -9.392 -8.658 11.596 1.00 97.56 89 ASP A N 1
ATOM 677 C CA . ASP A 1 89 ? -8.263 -9.095 12.424 1.00 97.56 89 ASP A CA 1
ATOM 678 C C . ASP A 1 89 ? -8.518 -10.452 13.106 1.00 97.56 89 ASP A C 1
ATOM 680 O O . ASP A 1 89 ? -9.586 -10.693 13.671 1.00 97.56 89 ASP A O 1
ATOM 684 N N . GLY A 1 90 ? -7.542 -11.358 13.047 1.00 95.69 90 GLY A N 1
ATOM 685 C CA . GLY A 1 90 ? -7.624 -12.702 13.627 1.00 95.69 90 GLY A CA 1
ATOM 686 C C . GLY A 1 90 ? -8.545 -13.689 12.893 1.00 95.69 90 GLY A C 1
ATOM 687 O O . GLY A 1 90 ? -8.541 -14.877 13.222 1.00 95.69 90 GLY A O 1
ATOM 688 N N . VAL A 1 91 ? -9.310 -13.255 11.886 1.00 96.56 91 VAL A N 1
ATOM 689 C CA . VAL A 1 91 ? -10.227 -14.120 11.124 1.00 96.56 91 VAL A CA 1
ATOM 690 C C . VAL A 1 91 ? -9.493 -14.761 9.947 1.00 96.56 91 VAL A C 1
ATOM 692 O O . VAL A 1 91 ? -8.782 -14.095 9.203 1.00 96.56 91 VAL A O 1
ATOM 695 N N . SER A 1 92 ? -9.652 -16.072 9.745 1.00 95.44 92 SER A N 1
ATOM 696 C CA . SER A 1 92 ? -9.060 -16.808 8.608 1.00 95.44 92 SER A CA 1
ATOM 697 C C . SER A 1 92 ? -7.535 -16.641 8.436 1.00 95.44 92 SER A C 1
ATOM 699 O O . SER A 1 92 ? -7.027 -16.745 7.322 1.00 95.44 92 SER A O 1
ATOM 701 N N . GLY A 1 93 ? -6.789 -16.375 9.515 1.00 95.06 93 GLY A N 1
ATOM 702 C CA . GLY A 1 93 ? -5.336 -16.135 9.465 1.00 95.06 93 GLY A CA 1
ATOM 703 C C . GLY A 1 93 ? -4.929 -14.739 8.969 1.00 95.06 93 GLY A C 1
ATOM 704 O O . GLY A 1 93 ? -3.757 -14.513 8.672 1.00 95.06 93 GLY A O 1
ATOM 705 N N . VAL A 1 94 ? -5.885 -13.812 8.873 1.00 97.81 94 VAL A N 1
ATOM 706 C CA . VAL A 1 94 ? -5.657 -12.396 8.569 1.00 97.81 94 VAL A CA 1
ATOM 707 C C . VAL A 1 94 ? -5.205 -11.643 9.821 1.00 97.81 94 VAL A C 1
ATOM 709 O O . VAL A 1 94 ? -5.668 -11.912 10.928 1.00 97.81 94 VAL A O 1
ATOM 712 N N . THR A 1 95 ? -4.342 -10.651 9.630 1.00 97.75 95 THR A N 1
ATOM 713 C CA . THR A 1 95 ? -4.093 -9.568 10.592 1.00 97.75 95 THR A CA 1
ATOM 714 C C . THR A 1 95 ? -4.573 -8.245 10.005 1.00 97.75 95 THR A C 1
ATOM 716 O O . THR A 1 95 ? -4.272 -7.979 8.841 1.00 97.75 95 THR A O 1
ATOM 719 N N . SER A 1 96 ? -5.262 -7.403 10.777 1.00 97.69 96 SER A N 1
ATOM 720 C CA . SER A 1 96 ? -5.473 -5.990 10.428 1.00 97.69 96 SER A CA 1
ATOM 721 C C . SER A 1 96 ? -5.661 -5.115 11.666 1.00 97.69 96 SER A C 1
ATOM 723 O O . SER A 1 96 ? -6.626 -5.261 12.414 1.00 97.69 96 SER A O 1
ATOM 725 N N . PHE A 1 97 ? -4.733 -4.191 11.903 1.00 97.75 97 PHE A N 1
ATOM 726 C CA . PHE A 1 97 ? -4.743 -3.356 13.102 1.00 97.75 97 PHE A CA 1
ATOM 727 C C . PHE A 1 97 ? -3.975 -2.040 12.917 1.00 97.75 97 PHE A C 1
ATOM 729 O O . PHE A 1 97 ? -3.079 -1.927 12.081 1.00 97.75 97 PHE A O 1
ATOM 736 N N . LEU A 1 98 ? -4.271 -1.055 13.766 1.00 97.19 98 LEU A N 1
ATOM 737 C CA . LEU A 1 98 ? -3.348 0.045 14.044 1.00 97.19 98 LEU A CA 1
ATOM 738 C C . LEU A 1 98 ? -2.340 -0.410 15.106 1.00 97.19 98 LEU A C 1
ATOM 740 O O . LEU A 1 98 ? -2.712 -0.883 16.184 1.00 97.19 98 LEU A O 1
ATOM 744 N N . THR A 1 99 ? -1.052 -0.301 14.797 1.00 94.62 99 THR A N 1
ATOM 745 C CA . THR A 1 99 ? 0.020 -0.944 15.571 1.00 94.62 99 THR A CA 1
ATOM 746 C C . THR A 1 99 ? 0.516 -0.082 16.738 1.00 94.62 99 THR A C 1
ATOM 748 O O . THR A 1 99 ? 0.517 1.152 16.670 1.00 94.62 99 THR A O 1
ATOM 751 N N . THR A 1 100 ? 0.967 -0.716 17.823 1.00 89.19 100 THR A N 1
ATOM 752 C CA . THR A 1 100 ? 1.664 -0.034 18.926 1.00 89.19 100 THR A CA 1
ATOM 753 C C . THR A 1 100 ? 3.166 0.002 18.639 1.00 89.19 100 THR A C 1
ATOM 755 O O . THR A 1 100 ? 3.908 -0.933 18.946 1.00 89.19 100 THR A O 1
ATOM 758 N N . ASN A 1 101 ? 3.640 1.099 18.046 1.00 80.31 101 ASN A N 1
ATOM 759 C CA . ASN A 1 101 ? 5.008 1.217 17.553 1.00 80.31 101 ASN A CA 1
ATOM 760 C C . ASN A 1 101 ? 6.052 1.320 18.668 1.00 80.31 101 ASN A C 1
ATOM 762 O O . ASN A 1 101 ? 6.194 2.343 19.339 1.00 80.31 101 ASN A O 1
ATOM 766 N N . GLY A 1 102 ? 6.889 0.288 18.785 1.00 74.81 102 GLY A N 1
ATOM 767 C CA . GLY A 1 102 ? 8.024 0.285 19.710 1.00 74.81 102 GLY A CA 1
ATOM 768 C C . GLY A 1 102 ? 9.117 1.315 19.384 1.00 74.81 102 GLY A C 1
ATOM 769 O O . GLY A 1 102 ? 9.815 1.752 20.297 1.00 74.81 102 GLY A O 1
ATOM 770 N N . TYR A 1 103 ? 9.267 1.726 18.115 1.00 82.88 103 TYR A N 1
ATOM 771 C CA . TYR A 1 103 ? 10.410 2.539 17.664 1.00 82.88 103 TYR A CA 1
ATOM 772 C C . TYR A 1 103 ? 10.319 4.024 18.055 1.00 82.88 103 TYR A C 1
ATOM 774 O O . TYR A 1 103 ? 11.312 4.614 18.474 1.00 82.88 103 TYR A O 1
ATOM 782 N N . ASN A 1 104 ? 9.125 4.615 17.984 1.00 83.44 104 ASN A N 1
ATOM 783 C CA . ASN A 1 104 ? 8.837 6.012 18.343 1.00 83.44 104 ASN A CA 1
ATOM 784 C C . ASN A 1 104 ? 7.821 6.143 19.500 1.00 83.44 104 ASN A C 1
ATOM 786 O O . ASN A 1 104 ? 7.466 7.258 19.884 1.00 83.44 104 ASN A O 1
ATOM 790 N N . ARG A 1 105 ? 7.372 5.011 20.066 1.00 83.94 105 ARG A N 1
ATOM 791 C CA . ARG A 1 105 ? 6.359 4.896 21.133 1.00 83.94 105 ARG A CA 1
ATOM 792 C C . ARG A 1 105 ? 4.973 5.437 20.751 1.00 83.94 105 ARG A C 1
ATOM 794 O O . ARG A 1 105 ? 4.185 5.754 21.640 1.00 83.94 105 ARG A O 1
ATOM 801 N N . GLN A 1 106 ? 4.665 5.536 19.457 1.00 88.31 106 GLN A N 1
ATOM 802 C CA . GLN A 1 106 ? 3.333 5.913 18.986 1.00 88.31 106 GLN A CA 1
ATOM 803 C C . GLN A 1 106 ? 2.367 4.734 19.104 1.00 88.31 106 GLN A C 1
ATOM 805 O O . GLN A 1 106 ? 2.563 3.681 18.504 1.00 88.31 106 GLN A O 1
ATOM 810 N N . ILE A 1 107 ? 1.310 4.918 19.888 1.00 91.44 107 ILE A N 1
ATOM 811 C CA . ILE A 1 107 ? 0.238 3.936 20.047 1.00 91.44 107 ILE A CA 1
ATOM 812 C C . ILE A 1 107 ? -0.774 4.162 18.915 1.00 91.44 107 ILE A C 1
ATOM 814 O O . ILE A 1 107 ? -1.208 5.298 18.709 1.00 91.44 107 ILE A O 1
ATOM 818 N N . TRP A 1 108 ? -1.113 3.092 18.190 1.00 93.94 108 TRP A N 1
ATOM 819 C CA . TRP A 1 108 ? -2.119 3.048 17.115 1.00 93.94 108 TRP A CA 1
ATOM 820 C C . TRP A 1 108 ? -1.884 4.066 15.985 1.00 93.94 108 TRP A C 1
ATOM 822 O O . TRP A 1 108 ? -2.818 4.678 15.468 1.00 93.94 108 TRP A O 1
ATOM 832 N N . GLY A 1 109 ? -0.615 4.284 15.633 1.00 93.69 109 GLY A N 1
ATOM 833 C CA . GLY A 1 109 ? -0.223 5.384 14.751 1.00 93.69 109 GLY A CA 1
ATOM 834 C C . GLY A 1 109 ? 0.071 5.021 13.289 1.00 93.69 109 GLY A C 1
ATOM 835 O O . GLY A 1 109 ? -0.149 5.886 12.444 1.00 93.69 109 GLY A O 1
ATOM 836 N N . ASP A 1 110 ? 0.523 3.791 13.011 1.00 96.88 110 ASP A N 1
ATOM 837 C CA . ASP A 1 110 ? 0.651 3.210 11.658 1.00 96.88 110 ASP A CA 1
ATOM 838 C C . ASP A 1 110 ? -0.385 2.082 11.496 1.00 96.88 110 ASP A C 1
ATOM 840 O O . ASP A 1 110 ? -0.677 1.378 12.474 1.00 96.88 110 ASP A O 1
ATOM 844 N N . TRP A 1 111 ? -0.876 1.842 10.280 1.00 98.06 111 TRP A N 1
ATOM 845 C CA . TRP A 1 111 ? -1.686 0.661 9.951 1.00 98.06 111 TRP A CA 1
ATOM 846 C C . TRP A 1 111 ? -0.831 -0.510 9.457 1.00 98.06 111 TRP A C 1
ATOM 848 O O . TRP A 1 111 ? 0.132 -0.338 8.709 1.00 98.06 111 TRP A O 1
ATOM 858 N N . GLN A 1 112 ? -1.215 -1.720 9.865 1.00 97.69 112 GLN A N 1
ATOM 859 C CA . GLN A 1 112 ? -0.670 -2.985 9.382 1.00 97.69 112 GLN A CA 1
ATOM 860 C C . GLN A 1 112 ? -1.806 -3.945 9.018 1.00 97.69 112 GLN A C 1
ATOM 862 O O . GLN A 1 112 ? -2.717 -4.177 9.809 1.00 97.69 112 GLN A O 1
ATOM 867 N N . PHE A 1 113 ? -1.699 -4.565 7.847 1.00 98.44 113 PHE A N 1
ATOM 868 C CA . PHE A 1 113 ? -2.574 -5.618 7.341 1.00 98.44 113 PHE A CA 1
ATOM 869 C C . PHE A 1 113 ? -1.739 -6.787 6.805 1.00 98.44 113 PHE A C 1
ATOM 871 O O . PHE A 1 113 ? -0.603 -6.606 6.364 1.00 98.44 113 PHE A O 1
ATOM 878 N N . GLY A 1 114 ? -2.272 -8.007 6.814 1.00 97.75 114 GLY A N 1
ATOM 879 C CA . GLY A 1 114 ? -1.581 -9.135 6.200 1.00 97.75 114 GLY A CA 1
ATOM 880 C C . GLY A 1 114 ? -2.391 -10.418 6.089 1.00 97.75 114 GLY A C 1
ATOM 881 O O . GLY A 1 114 ? -3.273 -10.703 6.895 1.00 97.75 114 GLY A O 1
ATOM 882 N N . THR A 1 115 ? -2.027 -11.210 5.084 1.00 97.69 115 THR A N 1
ATOM 883 C CA . THR A 1 115 ? -2.535 -12.554 4.783 1.00 97.69 115 THR A CA 1
ATOM 884 C C . THR A 1 115 ? -1.451 -13.632 4.911 1.00 97.69 115 THR A C 1
ATOM 886 O O . THR A 1 115 ? -1.708 -14.787 4.593 1.00 97.69 115 THR A O 1
ATOM 889 N N . LEU A 1 116 ? -0.251 -13.296 5.410 1.00 95.69 116 LEU A N 1
ATOM 890 C CA . LEU A 1 116 ? 0.898 -14.217 5.519 1.00 95.69 116 LEU A CA 1
ATOM 891 C C . LEU A 1 116 ? 0.616 -15.511 6.311 1.00 95.69 116 LEU A C 1
ATOM 893 O O . LEU A 1 116 ? 1.245 -16.529 6.044 1.00 95.69 116 LEU A O 1
ATOM 897 N N . ASN A 1 117 ? -0.321 -15.479 7.266 1.00 95.06 117 ASN A N 1
ATOM 898 C CA . ASN A 1 117 ? -0.743 -16.647 8.052 1.00 95.06 117 ASN A CA 1
ATOM 899 C C . ASN A 1 117 ? -2.063 -17.268 7.548 1.00 95.06 117 ASN A C 1
ATOM 901 O O . ASN A 1 117 ? -2.627 -18.139 8.212 1.00 95.06 117 ASN A O 1
ATOM 905 N N . SER A 1 118 ? -2.585 -16.815 6.405 1.00 95.56 118 SER A N 1
ATOM 906 C CA . SER A 1 118 ? -3.833 -17.304 5.823 1.00 95.56 118 SER A CA 1
ATOM 907 C C . SER A 1 118 ? -3.590 -18.393 4.783 1.00 95.56 118 SER A C 1
ATOM 909 O O . SER A 1 118 ? -2.692 -18.304 3.950 1.00 95.56 118 SER A O 1
ATOM 911 N N . THR A 1 119 ? -4.454 -19.405 4.794 1.00 94.12 119 THR A N 1
ATOM 912 C CA . THR A 1 119 ? -4.545 -20.436 3.749 1.00 94.12 119 THR A CA 1
ATOM 913 C C . THR A 1 119 ? -5.711 -20.202 2.784 1.00 94.12 119 THR A C 1
ATOM 915 O O . THR A 1 119 ? -5.895 -20.985 1.854 1.00 94.12 119 THR A O 1
ATOM 918 N N . THR A 1 120 ? -6.516 -19.155 3.003 1.00 95.00 120 THR A N 1
ATOM 919 C CA . THR A 1 120 ? -7.777 -18.905 2.277 1.00 95.00 120 THR A CA 1
ATOM 920 C C . THR A 1 120 ? -7.966 -17.464 1.809 1.00 95.00 120 THR A C 1
ATOM 922 O O . THR A 1 120 ? -8.805 -17.231 0.943 1.00 95.00 120 THR A O 1
ATOM 925 N N . ARG A 1 121 ? -7.206 -16.502 2.348 1.00 97.00 121 ARG A N 1
ATOM 926 C CA . ARG A 1 121 ? -7.241 -15.087 1.963 1.00 97.00 121 ARG A CA 1
ATOM 927 C C . ARG A 1 121 ? -5.934 -14.676 1.290 1.00 97.00 121 ARG A C 1
ATOM 929 O O . ARG A 1 121 ? -4.856 -15.081 1.715 1.00 97.00 121 ARG A O 1
ATOM 936 N N . THR A 1 122 ? -6.024 -13.853 0.253 1.00 97.19 122 THR A N 1
ATOM 937 C CA . THR A 1 122 ? -4.885 -13.347 -0.536 1.00 97.19 122 THR A CA 1
ATOM 938 C C . THR A 1 122 ? -5.099 -11.880 -0.920 1.00 97.19 122 THR A C 1
ATOM 940 O O . THR A 1 122 ? -6.131 -11.293 -0.597 1.00 97.19 122 THR A O 1
ATOM 943 N N . VAL A 1 123 ? -4.112 -11.273 -1.576 1.00 97.19 123 VAL A N 1
ATOM 944 C CA . VAL A 1 123 ? -4.199 -9.949 -2.210 1.00 97.19 123 VAL A CA 1
ATOM 945 C C . VAL A 1 123 ? -3.861 -10.117 -3.686 1.00 97.19 123 VAL A C 1
ATOM 947 O O . VAL A 1 123 ? -2.873 -10.779 -4.006 1.00 97.19 123 VAL A O 1
ATOM 950 N N . SER A 1 124 ? -4.646 -9.528 -4.586 1.00 96.69 124 SER A N 1
ATOM 951 C CA . SER A 1 124 ? -4.294 -9.451 -6.008 1.00 96.69 124 SER A CA 1
ATOM 952 C C . SER A 1 124 ? -3.383 -8.247 -6.236 1.00 96.69 124 SER A C 1
ATOM 954 O O . SER A 1 124 ? -3.809 -7.116 -6.002 1.00 96.69 124 SER A O 1
ATOM 956 N N . ILE A 1 125 ? -2.171 -8.483 -6.743 1.00 98.06 125 ILE A N 1
ATOM 957 C CA . ILE A 1 125 ? -1.209 -7.443 -7.137 1.00 98.06 125 ILE A CA 1
ATOM 958 C C . ILE A 1 125 ? -1.021 -7.459 -8.660 1.00 98.06 125 ILE A C 1
ATOM 960 O O . ILE A 1 125 ? -0.875 -8.525 -9.261 1.00 98.06 125 ILE A O 1
ATOM 964 N N . SER A 1 126 ? -1.000 -6.273 -9.267 1.00 97.69 126 SER A N 1
ATOM 965 C CA . SER A 1 126 ? -0.734 -5.985 -10.679 1.00 97.69 126 SER A CA 1
ATOM 966 C C . SER A 1 126 ? 0.560 -5.186 -10.834 1.00 97.69 126 SER A C 1
ATOM 968 O O . SER A 1 126 ? 0.807 -4.229 -10.108 1.00 97.69 126 SER A O 1
ATOM 970 N N . PHE A 1 127 ? 1.346 -5.550 -11.843 1.00 98.19 127 PHE A N 1
ATOM 971 C CA . PHE A 1 127 ? 2.509 -4.816 -12.343 1.00 98.19 127 PHE A CA 1
ATOM 972 C C . PHE A 1 127 ? 2.272 -4.320 -13.785 1.00 98.19 127 PHE A C 1
ATOM 974 O O . PHE A 1 127 ? 3.212 -4.120 -14.553 1.00 98.19 127 PHE A O 1
ATOM 981 N N . ALA A 1 128 ? 1.005 -4.142 -14.181 1.00 96.69 128 ALA A N 1
ATOM 982 C CA . ALA A 1 128 ? 0.606 -3.820 -15.555 1.00 96.69 128 ALA A CA 1
ATOM 983 C C . ALA A 1 128 ? 0.979 -2.397 -16.022 1.00 96.69 128 ALA A C 1
ATOM 985 O O . ALA A 1 128 ? 0.918 -2.120 -17.219 1.00 96.69 128 ALA A O 1
ATOM 986 N N . ASN A 1 129 ? 1.388 -1.508 -15.108 1.00 96.94 129 ASN A N 1
ATOM 987 C CA . ASN A 1 129 ? 1.732 -0.108 -15.386 1.00 96.94 129 ASN A CA 1
ATOM 988 C C . ASN A 1 129 ? 3.236 0.203 -15.109 1.00 96.94 129 ASN A C 1
ATOM 990 O O . ASN A 1 129 ? 3.539 1.010 -14.226 1.00 96.94 129 ASN A O 1
ATOM 994 N N . PRO A 1 130 ? 4.199 -0.432 -15.811 1.00 98.19 130 PRO A N 1
ATOM 995 C CA . PRO A 1 130 ? 5.635 -0.263 -15.561 1.00 98.19 130 PRO A CA 1
ATOM 996 C C . PRO A 1 130 ? 6.194 1.084 -16.049 1.00 98.19 130 PRO A C 1
ATOM 998 O O . PRO A 1 130 ? 5.877 1.539 -17.151 1.00 98.19 130 PRO A O 1
ATOM 1001 N N . ILE A 1 131 ? 7.111 1.676 -15.280 1.00 98.31 131 ILE A N 1
ATOM 1002 C CA . ILE A 1 131 ? 7.842 2.896 -15.641 1.00 98.31 131 ILE A CA 1
ATOM 1003 C C . ILE A 1 131 ? 9.179 2.505 -16.275 1.00 98.31 131 ILE A C 1
ATOM 1005 O O . ILE A 1 131 ? 10.069 1.955 -15.629 1.00 98.31 131 ILE A O 1
ATOM 1009 N N . GLN A 1 132 ? 9.338 2.788 -17.566 1.00 97.88 132 GLN A N 1
ATOM 1010 C CA . GLN A 1 132 ? 10.583 2.502 -18.283 1.00 97.88 132 GLN A CA 1
ATOM 1011 C C . GLN A 1 132 ? 11.690 3.507 -17.909 1.00 97.88 132 GLN A C 1
ATOM 1013 O O . GLN A 1 132 ? 11.382 4.677 -17.664 1.00 97.88 132 GLN A O 1
ATOM 1018 N N . PRO A 1 133 ? 12.985 3.132 -17.961 1.00 97.62 133 PRO A N 1
ATOM 1019 C CA . PRO A 1 133 ? 14.083 4.067 -17.695 1.00 97.62 133 PRO A CA 1
ATOM 1020 C C . PRO A 1 133 ? 14.095 5.312 -18.591 1.00 97.62 133 PRO A C 1
ATOM 1022 O O . PRO A 1 133 ? 14.372 6.416 -18.132 1.00 97.62 133 PRO A O 1
ATOM 1025 N N . ALA A 1 134 ? 13.688 5.170 -19.857 1.00 96.94 134 ALA A N 1
ATOM 1026 C CA . ALA A 1 134 ? 13.512 6.293 -20.785 1.00 96.94 134 ALA A CA 1
ATOM 1027 C C . ALA A 1 134 ? 12.356 7.253 -20.408 1.00 96.94 134 ALA A C 1
ATOM 1029 O O . ALA A 1 134 ? 12.184 8.291 -21.043 1.00 96.94 134 ALA A O 1
ATOM 1030 N N . SER A 1 135 ? 11.563 6.907 -19.392 1.00 95.88 135 SER A N 1
ATOM 1031 C CA . SER A 1 135 ? 10.418 7.663 -18.870 1.00 95.88 135 SER A CA 1
ATOM 1032 C C . SER A 1 135 ? 10.579 8.040 -17.389 1.00 95.88 135 SER A C 1
ATOM 1034 O O . SER A 1 135 ? 9.611 8.469 -16.771 1.00 95.88 135 SER A O 1
ATOM 1036 N N . GLY A 1 136 ? 11.785 7.897 -16.823 1.00 94.50 136 GLY A N 1
ATOM 1037 C CA . GLY A 1 136 ? 12.095 8.248 -15.430 1.00 94.50 136 GLY A CA 1
ATOM 1038 C C . GLY A 1 136 ? 12.210 7.068 -14.460 1.00 94.50 136 GLY A C 1
ATOM 1039 O O . GLY A 1 136 ? 12.497 7.295 -13.289 1.00 94.50 136 GLY A O 1
ATOM 1040 N N . GLY A 1 137 ? 12.027 5.828 -14.927 1.00 96.69 137 GLY A N 1
ATOM 1041 C CA . GLY A 1 137 ? 12.309 4.629 -14.133 1.00 96.69 137 GLY A CA 1
ATOM 1042 C C . GLY A 1 137 ? 13.808 4.437 -13.862 1.00 96.69 137 GLY A C 1
ATOM 1043 O O . GLY A 1 137 ? 14.669 4.982 -14.553 1.00 96.69 137 GLY A O 1
ATOM 1044 N N . THR A 1 138 ? 14.132 3.633 -12.859 1.00 96.94 138 THR A N 1
ATOM 1045 C CA . THR A 1 138 ? 15.496 3.485 -12.318 1.00 96.94 138 THR A CA 1
ATOM 1046 C C . THR A 1 138 ? 16.131 2.121 -12.581 1.00 96.94 138 THR A C 1
ATOM 1048 O O . THR A 1 138 ? 17.352 1.988 -12.512 1.00 96.94 138 THR A O 1
ATOM 1051 N N . ALA A 1 139 ? 15.327 1.128 -12.960 1.00 97.56 139 ALA A N 1
ATOM 1052 C CA . ALA A 1 139 ? 15.761 -0.164 -13.485 1.00 97.56 139 ALA A CA 1
ATOM 1053 C C . ALA A 1 139 ? 14.826 -0.614 -14.620 1.00 97.56 139 ALA A C 1
ATOM 1055 O O . ALA A 1 139 ? 13.758 -0.037 -14.823 1.00 97.56 139 ALA A O 1
ATOM 1056 N N . VAL A 1 140 ? 15.231 -1.633 -15.386 1.00 98.25 140 VAL A N 1
ATOM 1057 C CA . VAL A 1 140 ? 14.359 -2.246 -16.401 1.00 98.25 140 VAL A CA 1
ATOM 1058 C C . VAL A 1 140 ? 13.276 -3.065 -15.682 1.00 98.25 140 VAL A C 1
ATOM 1060 O O . VAL A 1 140 ? 13.641 -3.953 -14.914 1.00 98.25 140 VAL A O 1
ATOM 1063 N N . PRO A 1 141 ? 11.974 -2.809 -15.916 1.00 98.25 141 PRO A N 1
ATOM 1064 C CA . PRO A 1 141 ? 10.890 -3.522 -15.240 1.00 98.25 141 PRO A CA 1
ATOM 1065 C C . PRO A 1 141 ? 10.911 -5.039 -15.485 1.00 98.25 141 PRO A C 1
ATOM 1067 O O . PRO A 1 141 ? 10.789 -5.491 -16.625 1.00 98.25 141 PRO A O 1
ATOM 1070 N N . ASN A 1 142 ? 11.049 -5.811 -14.405 1.00 98.00 142 ASN A N 1
ATOM 1071 C CA . ASN A 1 142 ? 11.185 -7.270 -14.394 1.00 98.00 142 ASN A CA 1
ATOM 1072 C C . ASN A 1 142 ? 10.346 -7.907 -13.255 1.00 98.00 142 ASN A C 1
ATOM 1074 O O . ASN A 1 142 ? 10.893 -8.435 -12.286 1.00 98.00 142 ASN A O 1
ATOM 1078 N N . PRO A 1 143 ? 9.002 -7.840 -13.306 1.00 97.88 143 PRO A N 1
ATOM 1079 C CA . PRO A 1 143 ? 8.165 -8.304 -12.205 1.00 97.88 143 PRO A CA 1
ATOM 1080 C C . PRO A 1 143 ? 8.015 -9.840 -12.211 1.00 97.88 143 PRO A C 1
ATOM 1082 O O . PRO A 1 143 ? 7.954 -10.448 -13.283 1.00 97.88 143 PRO A O 1
ATOM 1085 N N . PRO A 1 144 ? 7.857 -10.499 -11.043 1.00 97.75 144 PRO A N 1
ATOM 1086 C CA . PRO A 1 144 ? 7.701 -11.961 -10.948 1.00 97.75 144 PRO A CA 1
ATOM 1087 C C . PRO A 1 144 ? 6.402 -12.499 -11.579 1.00 97.75 144 PRO A C 1
ATOM 1089 O O . PRO A 1 144 ? 6.226 -13.711 -11.725 1.00 97.75 144 PRO A O 1
ATOM 1092 N N . PHE A 1 145 ? 5.462 -11.613 -11.909 1.00 97.81 145 PHE A N 1
ATOM 1093 C CA . PHE A 1 145 ? 4.206 -11.881 -12.607 1.00 97.81 145 PHE A CA 1
ATOM 1094 C C . PHE A 1 145 ? 3.598 -10.559 -13.098 1.00 97.81 145 PHE A C 1
ATOM 1096 O O . PHE A 1 145 ? 3.920 -9.499 -12.572 1.00 97.81 145 PHE A O 1
ATOM 1103 N N . THR A 1 146 ? 2.673 -10.604 -14.061 1.00 96.62 146 THR A N 1
ATOM 1104 C CA . THR A 1 146 ? 1.932 -9.399 -14.486 1.00 96.62 146 THR A CA 1
ATOM 1105 C C . THR A 1 146 ? 0.764 -9.081 -13.553 1.00 96.62 146 THR A C 1
ATOM 1107 O O . THR A 1 146 ? 0.626 -7.939 -13.140 1.00 96.62 146 THR A O 1
ATOM 1110 N N . ILE A 1 147 ? -0.065 -10.073 -13.205 1.00 96.19 147 ILE A N 1
ATOM 1111 C CA . ILE A 1 147 ? -1.153 -9.964 -12.215 1.00 96.19 147 ILE A CA 1
ATOM 1112 C C . ILE A 1 147 ? -1.241 -11.293 -11.457 1.00 96.19 147 ILE A C 1
ATOM 1114 O O . ILE A 1 147 ? -1.174 -12.348 -12.097 1.00 96.19 147 ILE A O 1
ATOM 1118 N N . LYS A 1 148 ? -1.365 -11.276 -10.122 1.00 96.69 148 LYS A N 1
ATOM 1119 C CA . LYS A 1 148 ? -1.455 -12.509 -9.319 1.00 96.69 148 LYS A CA 1
ATOM 1120 C C . LYS A 1 148 ? -2.030 -12.309 -7.916 1.00 96.69 148 LYS A C 1
ATOM 1122 O O . LYS A 1 148 ? -1.709 -11.329 -7.249 1.00 96.69 148 LYS A O 1
ATOM 1127 N N . ASN A 1 149 ? -2.779 -13.305 -7.438 1.00 96.56 149 ASN A N 1
ATOM 1128 C CA . ASN A 1 149 ? -3.125 -13.449 -6.022 1.00 96.56 149 ASN A CA 1
ATOM 1129 C C . ASN A 1 149 ? -1.923 -13.999 -5.241 1.00 96.56 149 ASN A C 1
ATOM 1131 O O . ASN A 1 149 ? -1.415 -15.077 -5.560 1.00 96.56 149 ASN A O 1
ATOM 1135 N N . VAL A 1 150 ? -1.490 -13.278 -4.210 1.00 97.19 150 VAL A N 1
ATOM 1136 C CA . VAL A 1 150 ? -0.347 -13.623 -3.353 1.00 97.19 150 VAL A CA 1
ATOM 1137 C C . VAL A 1 150 ? -0.703 -13.517 -1.869 1.00 97.19 150 VAL A C 1
ATOM 1139 O O . VAL A 1 150 ? -1.651 -12.824 -1.486 1.00 97.19 150 VAL A O 1
ATOM 1142 N N . ILE A 1 151 ? 0.077 -14.187 -1.017 1.00 96.50 151 ILE A N 1
ATOM 1143 C CA . ILE A 1 151 ? 0.141 -13.827 0.403 1.00 96.50 151 ILE A CA 1
ATOM 1144 C C . ILE A 1 151 ? 0.976 -12.553 0.545 1.00 96.50 151 ILE A C 1
ATOM 1146 O O . ILE A 1 151 ? 2.043 -12.432 -0.059 1.00 96.50 151 ILE A O 1
ATOM 1150 N N . ALA A 1 152 ? 0.475 -11.598 1.322 1.00 97.62 152 ALA A N 1
ATOM 1151 C CA . ALA A 1 152 ? 1.071 -10.276 1.446 1.00 97.62 152 ALA A CA 1
ATOM 1152 C C . ALA A 1 152 ? 0.985 -9.737 2.878 1.00 97.62 152 ALA A C 1
ATOM 1154 O O . ALA A 1 152 ? 0.183 -10.187 3.697 1.00 97.62 152 ALA A O 1
ATOM 1155 N N . HIS A 1 153 ? 1.802 -8.733 3.152 1.00 98.38 153 HIS A N 1
ATOM 1156 C CA . HIS A 1 153 ? 1.738 -7.844 4.297 1.00 98.38 153 HIS A CA 1
ATOM 1157 C C . HIS A 1 153 ? 1.835 -6.415 3.763 1.00 98.38 153 HIS A C 1
ATOM 1159 O O . HIS A 1 153 ? 2.802 -6.072 3.081 1.00 98.38 153 HIS A O 1
ATOM 1165 N N . ILE A 1 154 ? 0.814 -5.609 4.034 1.00 98.62 154 ILE A N 1
ATOM 1166 C CA . ILE A 1 154 ? 0.762 -4.202 3.642 1.00 98.62 154 ILE A CA 1
ATOM 1167 C C . ILE A 1 154 ? 0.810 -3.383 4.921 1.00 98.62 154 ILE A C 1
ATOM 1169 O O . ILE A 1 154 ? 0.063 -3.652 5.860 1.00 98.62 154 ILE A O 1
ATOM 1173 N N . GLU A 1 155 ? 1.684 -2.391 4.967 1.00 97.62 155 GLU A N 1
ATOM 1174 C CA . GLU A 1 155 ? 1.753 -1.465 6.087 1.00 97.62 155 GLU A CA 1
ATOM 1175 C C . GLU A 1 155 ? 2.068 -0.054 5.611 1.00 97.62 155 GLU A C 1
ATOM 1177 O O . GLU A 1 155 ? 2.904 0.138 4.724 1.00 97.62 155 GLU A O 1
ATOM 1182 N N . ASP A 1 156 ? 1.421 0.937 6.220 1.00 97.12 156 ASP A N 1
ATOM 1183 C CA . ASP A 1 156 ? 1.909 2.308 6.135 1.00 97.12 156 ASP A CA 1
ATOM 1184 C C . ASP A 1 156 ? 2.911 2.604 7.258 1.00 97.12 156 ASP A C 1
ATOM 1186 O O . ASP A 1 156 ? 3.175 1.792 8.158 1.00 97.12 156 ASP A O 1
ATOM 1190 N N . LYS A 1 157 ? 3.547 3.769 7.143 1.00 96.50 157 LYS A N 1
ATOM 1191 C CA . LYS A 1 157 ? 4.505 4.293 8.117 1.00 96.50 157 LYS A CA 1
ATOM 1192 C C . LYS A 1 157 ? 4.251 5.756 8.433 1.00 96.50 157 LYS A C 1
ATOM 1194 O O . LYS A 1 157 ? 5.190 6.553 8.471 1.00 96.50 157 LYS A O 1
ATOM 1199 N N . CYS A 1 158 ? 2.989 6.129 8.651 1.00 96.31 158 CYS A N 1
ATOM 1200 C CA . CYS A 1 158 ? 2.631 7.511 8.971 1.00 96.31 158 CYS A CA 1
ATOM 1201 C C . CYS A 1 158 ? 3.486 8.100 10.106 1.00 96.31 158 CYS A C 1
ATOM 1203 O O . CYS A 1 158 ? 3.998 9.210 9.978 1.00 96.31 158 CYS A O 1
ATOM 1205 N N . THR A 1 159 ? 3.753 7.341 11.168 1.00 95.75 159 THR A N 1
ATOM 1206 C CA . THR A 1 159 ? 4.551 7.784 12.320 1.00 95.75 159 THR A CA 1
ATOM 1207 C C . THR A 1 159 ? 6.072 7.837 12.077 1.00 95.75 159 THR A C 1
ATOM 1209 O O . THR A 1 159 ? 6.811 8.238 12.979 1.00 95.75 159 THR A O 1
ATOM 1212 N N . GLN A 1 160 ? 6.568 7.507 10.875 1.00 93.25 160 GLN A N 1
ATOM 1213 C CA . GLN A 1 160 ? 7.919 7.900 10.428 1.00 93.25 160 GLN A CA 1
ATOM 1214 C C . GLN A 1 160 ? 7.969 9.342 9.899 1.00 93.25 160 GLN A C 1
ATOM 1216 O O . GLN A 1 160 ? 9.054 9.905 9.765 1.00 93.25 160 GLN A O 1
ATOM 1221 N N . ILE A 1 161 ? 6.818 9.956 9.608 1.00 94.88 161 ILE A N 1
ATOM 1222 C CA . ILE A 1 161 ? 6.721 11.328 9.105 1.00 94.88 161 ILE A CA 1
ATOM 1223 C C . ILE A 1 161 ? 6.432 12.277 10.268 1.00 94.88 161 ILE A C 1
ATOM 1225 O O . ILE A 1 161 ? 5.549 12.032 11.095 1.00 94.88 161 ILE A O 1
ATOM 1229 N N . SER A 1 162 ? 7.194 13.369 10.357 1.00 91.69 162 SER A N 1
ATOM 1230 C CA . SER A 1 162 ? 6.976 14.378 11.395 1.00 91.69 162 SER A CA 1
ATOM 1231 C C . SER A 1 162 ? 5.745 15.231 11.091 1.00 91.69 162 SER A C 1
ATOM 1233 O O . SER A 1 162 ? 5.540 15.661 9.959 1.00 91.69 162 SER A O 1
ATOM 1235 N N . ASN A 1 163 ? 4.974 15.549 12.131 1.00 89.81 163 ASN A N 1
ATOM 1236 C CA . ASN A 1 163 ? 3.792 16.412 12.049 1.00 89.81 163 ASN A CA 1
ATOM 1237 C C . ASN A 1 163 ? 4.120 17.923 12.078 1.00 89.81 163 ASN A C 1
ATOM 1239 O O . ASN A 1 163 ? 3.234 18.751 12.288 1.00 89.81 163 ASN A O 1
ATOM 1243 N N . GLY A 1 164 ? 5.400 18.300 11.968 1.00 87.19 164 GLY A N 1
ATOM 1244 C CA . GLY A 1 164 ? 5.877 19.689 12.019 1.00 87.19 164 GLY A CA 1
ATOM 1245 C C . GLY A 1 164 ? 5.832 20.351 13.406 1.00 87.19 164 GLY A C 1
ATOM 1246 O O . GLY A 1 164 ? 6.548 21.319 13.639 1.00 87.19 164 GLY A O 1
ATOM 1247 N N . SER A 1 165 ? 5.068 19.809 14.358 1.00 86.44 165 SER A N 1
ATOM 1248 C CA . SER A 1 165 ? 4.910 20.324 15.730 1.00 86.44 165 SER A CA 1
ATOM 1249 C C . SER A 1 165 ? 5.824 19.624 16.747 1.00 86.44 165 SER A C 1
ATOM 1251 O O . SER A 1 165 ? 5.494 19.513 17.925 1.00 86.44 165 SER A O 1
ATOM 1253 N N . GLY A 1 166 ? 6.969 19.104 16.292 1.00 82.12 166 GLY A N 1
ATOM 1254 C CA . GLY A 1 166 ? 7.912 18.344 17.123 1.00 82.12 166 GLY A CA 1
ATOM 1255 C C . GLY A 1 166 ? 7.471 16.911 17.450 1.00 82.12 166 GLY A C 1
ATOM 1256 O O . GLY A 1 166 ? 8.118 16.249 18.259 1.00 82.12 166 GLY A O 1
ATOM 1257 N N . GLY A 1 167 ? 6.392 16.423 16.830 1.00 89.88 167 GLY A N 1
ATOM 1258 C CA . GLY A 1 167 ? 5.919 15.045 16.940 1.00 89.88 167 GLY A CA 1
ATOM 1259 C C . GLY A 1 167 ? 5.890 14.315 15.596 1.00 89.88 167 GLY A C 1
ATOM 1260 O O . GLY A 1 167 ? 6.481 14.752 14.604 1.00 89.88 167 GLY A O 1
ATOM 1261 N N . TRP A 1 168 ? 5.156 13.206 15.578 1.00 93.75 168 TRP A N 1
ATOM 1262 C CA . TRP A 1 168 ? 4.939 12.333 14.423 1.00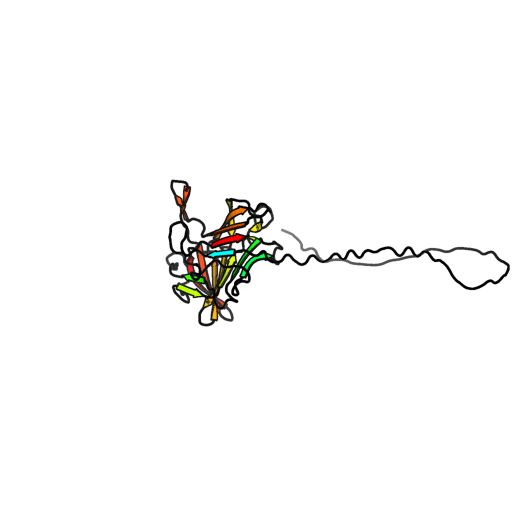 93.75 168 TRP A CA 1
ATOM 1263 C C . TRP A 1 168 ? 3.463 12.368 14.007 1.00 93.75 168 TRP A C 1
ATOM 1265 O O . TRP A 1 168 ? 2.601 12.678 14.835 1.00 93.75 168 TRP A O 1
ATOM 1275 N N . ASN A 1 169 ? 3.157 12.061 12.748 1.00 95.56 169 ASN A N 1
ATOM 1276 C CA . ASN A 1 169 ? 1.776 11.789 12.336 1.00 95.56 169 ASN A CA 1
ATOM 1277 C C . ASN A 1 169 ? 1.282 10.514 13.042 1.00 95.56 169 ASN A C 1
ATOM 1279 O O . ASN A 1 169 ? 2.081 9.628 13.325 1.00 95.56 169 ASN A O 1
ATOM 1283 N N . ASN A 1 170 ? -0.012 10.411 13.351 1.00 95.75 170 ASN A N 1
ATOM 1284 C CA . ASN A 1 170 ? -0.595 9.257 14.045 1.00 95.75 170 ASN A CA 1
ATOM 1285 C C . ASN A 1 170 ? -2.041 9.058 13.560 1.00 95.75 170 ASN A C 1
ATOM 1287 O O . ASN A 1 170 ? -2.872 9.944 13.758 1.00 95.75 170 ASN A O 1
ATOM 1291 N N . MET A 1 171 ? -2.335 7.921 12.918 1.00 96.88 171 MET A N 1
ATOM 1292 C CA . MET A 1 171 ? -3.638 7.655 12.290 1.00 96.88 171 MET A CA 1
ATOM 1293 C C . MET A 1 171 ? -4.822 7.719 13.257 1.00 96.88 171 MET A C 1
ATOM 1295 O O . MET A 1 171 ? -5.853 8.305 12.924 1.00 96.88 171 MET A O 1
ATOM 1299 N N . TYR A 1 172 ? -4.686 7.157 14.462 1.00 96.62 172 TYR A N 1
ATOM 1300 C CA . TYR A 1 172 ? -5.738 7.206 15.479 1.00 96.62 172 TYR A CA 1
ATOM 1301 C C . TYR A 1 172 ? -6.054 8.641 15.924 1.00 96.62 172 TYR A C 1
ATOM 1303 O O . TYR A 1 172 ? -7.205 8.961 16.214 1.00 96.62 172 TYR A O 1
ATOM 1311 N N . GLN A 1 173 ? -5.054 9.524 15.956 1.00 95.50 173 GLN A N 1
ATOM 1312 C CA . GLN A 1 173 ? -5.201 10.912 16.409 1.00 95.50 173 GLN A CA 1
ATOM 1313 C C . GLN A 1 173 ? -5.703 11.882 15.324 1.00 95.50 173 GLN A C 1
ATOM 1315 O O . GLN A 1 173 ? -5.831 13.074 15.602 1.00 95.50 173 GLN A O 1
ATOM 1320 N N . MET A 1 174 ? -5.997 11.402 14.110 1.00 96.94 174 MET A N 1
ATOM 1321 C CA . MET A 1 174 ? -6.503 12.249 13.027 1.00 96.94 174 MET A CA 1
ATOM 1322 C C . MET A 1 174 ? -7.879 12.849 13.347 1.00 96.94 174 MET A C 1
ATOM 1324 O O . MET A 1 174 ? -8.753 12.179 13.902 1.00 96.94 174 MET A O 1
ATOM 1328 N N . THR A 1 175 ? -8.093 14.102 12.946 1.00 96.56 175 THR A N 1
ATOM 1329 C CA . THR A 1 175 ? -9.428 14.716 12.898 1.00 96.56 175 THR A CA 1
ATOM 1330 C C . THR A 1 175 ? -10.128 14.412 11.570 1.00 96.56 175 THR A C 1
ATOM 1332 O O . THR A 1 175 ? -9.486 14.086 10.573 1.00 96.56 175 THR A O 1
ATOM 1335 N N . ALA A 1 176 ? -11.460 14.518 11.531 1.00 97.12 176 ALA A N 1
ATOM 1336 C CA . ALA A 1 176 ? -12.224 14.279 10.305 1.00 97.12 176 ALA A CA 1
ATOM 1337 C C . ALA A 1 176 ? -11.805 15.248 9.180 1.00 97.12 176 ALA A C 1
ATOM 1339 O O . ALA A 1 176 ? -11.685 16.455 9.398 1.00 97.12 176 ALA A O 1
ATOM 1340 N N . ASN A 1 177 ? -11.624 14.709 7.975 1.00 96.38 177 ASN A N 1
ATOM 1341 C CA . ASN A 1 177 ? -11.044 15.343 6.784 1.00 96.38 177 ASN A CA 1
ATOM 1342 C C . ASN A 1 177 ? -9.557 15.738 6.899 1.00 96.38 177 ASN A C 1
ATOM 1344 O O . ASN A 1 177 ? -9.021 16.366 5.985 1.00 96.38 177 ASN A O 1
ATOM 1348 N N . GLN A 1 178 ? -8.853 15.365 7.974 1.00 96.81 178 GLN A N 1
ATOM 1349 C CA . GLN A 1 178 ? -7.395 15.479 8.007 1.00 96.81 178 GLN A CA 1
ATOM 1350 C C . GLN A 1 178 ? -6.775 14.485 7.023 1.00 96.81 178 GLN A C 1
ATOM 1352 O O . GLN A 1 178 ? -7.244 13.352 6.893 1.00 96.81 178 GLN A O 1
ATOM 1357 N N . THR A 1 179 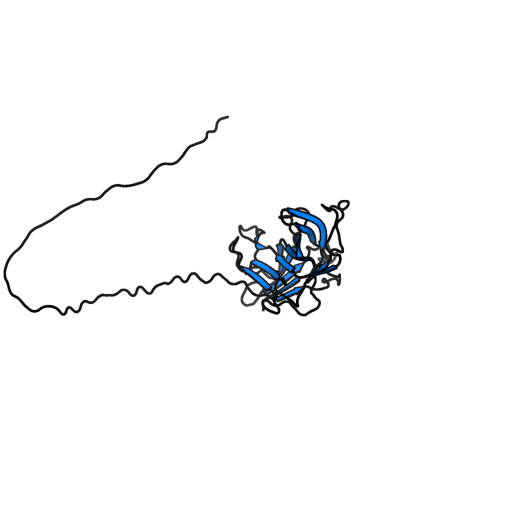? -5.688 14.893 6.367 1.00 97.06 179 THR A N 1
ATOM 1358 C CA . THR A 1 179 ? -4.892 14.004 5.515 1.00 97.06 179 THR A CA 1
ATOM 1359 C C . THR A 1 179 ? -3.425 14.022 5.927 1.00 97.06 179 THR A C 1
ATOM 1361 O O . THR A 1 179 ? -2.903 15.052 6.359 1.00 97.06 179 THR A O 1
ATOM 1364 N N . PHE A 1 180 ? -2.767 12.876 5.796 1.00 97.44 180 PHE A N 1
ATOM 1365 C CA . PHE A 1 180 ? -1.326 12.712 5.923 1.00 97.44 180 PHE A CA 1
ATOM 1366 C C . PHE A 1 180 ? -0.765 12.134 4.624 1.00 97.44 180 PHE A C 1
ATOM 1368 O O . PHE A 1 180 ? -1.412 11.326 3.960 1.00 97.44 180 PHE A O 1
ATOM 1375 N N . GLN A 1 181 ? 0.462 12.520 4.286 1.00 97.44 181 GLN A N 1
ATOM 1376 C CA . GLN A 1 181 ? 1.279 11.784 3.328 1.00 97.44 181 GLN A CA 1
ATOM 1377 C C . GLN A 1 181 ? 2.151 10.811 4.121 1.00 97.44 181 GLN A C 1
ATOM 1379 O O . GLN A 1 181 ? 2.862 11.230 5.037 1.00 97.44 181 GLN A O 1
ATOM 1384 N N . CYS A 1 182 ? 2.053 9.522 3.804 1.00 97.81 182 CYS A N 1
ATOM 1385 C CA . CYS A 1 182 ? 2.726 8.448 4.526 1.00 97.81 182 CYS A CA 1
ATOM 1386 C C . CYS A 1 182 ? 3.490 7.537 3.550 1.00 97.81 182 CYS A C 1
ATOM 1388 O O . CYS A 1 182 ? 3.066 7.382 2.404 1.00 97.81 182 CYS A O 1
ATOM 1390 N N . PRO A 1 183 ? 4.605 6.916 3.963 1.00 97.88 183 PRO A N 1
ATOM 1391 C CA . PRO A 1 183 ? 5.200 5.815 3.220 1.00 97.88 183 PRO A CA 1
ATOM 1392 C C . PRO A 1 183 ? 4.296 4.576 3.289 1.00 97.88 183 PRO A C 1
ATOM 1394 O O . PRO A 1 183 ? 3.627 4.372 4.304 1.00 97.88 183 PRO A O 1
ATOM 1397 N N . LEU A 1 184 ? 4.328 3.730 2.258 1.00 98.56 184 LEU A N 1
ATOM 1398 C CA . LEU A 1 184 ? 3.649 2.432 2.196 1.00 98.56 184 LEU A CA 1
ATOM 1399 C C . LEU A 1 184 ? 4.641 1.335 1.777 1.00 98.56 184 LEU A C 1
ATOM 1401 O O . LEU A 1 184 ? 5.433 1.530 0.853 1.00 98.56 184 LEU A O 1
ATOM 1405 N N . ILE A 1 185 ? 4.570 0.173 2.428 1.00 98.38 185 ILE A N 1
ATOM 1406 C CA . ILE A 1 185 ? 5.253 -1.061 2.023 1.00 98.38 185 ILE A CA 1
ATOM 1407 C C . ILE A 1 185 ? 4.191 -2.099 1.663 1.00 98.38 185 ILE A C 1
ATOM 1409 O O . ILE A 1 185 ? 3.274 -2.339 2.444 1.00 98.38 185 ILE A O 1
ATOM 1413 N N . THR A 1 186 ? 4.339 -2.760 0.514 1.00 98.50 186 THR A N 1
ATOM 1414 C CA . THR A 1 186 ? 3.642 -4.022 0.211 1.00 98.50 186 THR A CA 1
ATOM 1415 C C . THR A 1 186 ? 4.676 -5.131 0.064 1.00 98.50 186 THR A C 1
ATOM 1417 O O . THR A 1 186 ? 5.344 -5.242 -0.960 1.00 98.50 186 THR A O 1
ATOM 1420 N N . HIS A 1 187 ? 4.833 -5.935 1.110 1.00 98.38 187 HIS A N 1
ATOM 1421 C CA . HIS A 1 187 ? 5.700 -7.109 1.163 1.00 98.38 187 HIS A CA 1
ATOM 1422 C C . HIS A 1 187 ? 4.901 -8.354 0.754 1.00 98.38 187 HIS A C 1
ATOM 1424 O O . HIS A 1 187 ? 3.795 -8.556 1.247 1.00 98.38 187 HIS A O 1
ATOM 1430 N N . PHE A 1 188 ? 5.426 -9.189 -0.142 1.00 98.25 188 PHE A N 1
ATOM 1431 C CA . PHE A 1 188 ? 4.751 -10.403 -0.607 1.00 98.25 188 PHE A CA 1
ATOM 1432 C C . PHE A 1 188 ? 5.742 -11.498 -1.020 1.00 98.25 188 PHE A C 1
ATOM 1434 O O . PHE A 1 188 ? 6.927 -11.240 -1.229 1.00 98.25 188 PHE A O 1
ATOM 1441 N N . TYR A 1 189 ? 5.228 -12.719 -1.179 1.00 96.19 189 TYR A N 1
ATOM 1442 C CA . TYR A 1 189 ? 5.984 -13.859 -1.702 1.00 96.19 189 TYR A CA 1
ATOM 1443 C C . TYR A 1 189 ? 5.418 -14.322 -3.049 1.00 96.19 189 TYR A C 1
ATOM 1445 O O . TYR A 1 189 ? 4.199 -14.338 -3.248 1.00 96.19 189 TYR A O 1
ATOM 1453 N N . ASP A 1 190 ? 6.290 -14.712 -3.983 1.00 93.38 190 ASP A N 1
ATOM 1454 C CA . ASP A 1 190 ? 5.867 -15.382 -5.219 1.00 93.38 190 ASP A CA 1
ATOM 1455 C C . ASP A 1 190 ? 5.546 -16.880 -4.982 1.00 93.38 190 ASP A C 1
ATOM 1457 O O . ASP A 1 190 ? 5.669 -17.405 -3.875 1.00 93.38 190 ASP A O 1
ATOM 1461 N N . SER A 1 191 ? 5.144 -17.612 -6.030 1.00 89.88 191 SER A N 1
ATOM 1462 C CA . SER A 1 191 ? 4.848 -19.057 -5.907 1.00 89.88 191 SER A CA 1
ATOM 1463 C C . SER A 1 191 ? 6.076 -19.953 -5.710 1.00 89.88 191 SER A C 1
ATOM 1465 O O . SER A 1 191 ? 5.905 -21.148 -5.490 1.00 89.88 191 SER A O 1
ATOM 1467 N N . ASN A 1 192 ? 7.287 -19.408 -5.807 1.00 92.31 192 ASN A N 1
ATOM 1468 C CA . ASN A 1 192 ? 8.539 -20.110 -5.541 1.00 92.31 192 ASN A CA 1
ATOM 1469 C C . ASN A 1 192 ? 9.042 -19.845 -4.106 1.00 92.31 192 ASN A C 1
ATOM 1471 O O . ASN A 1 192 ? 10.008 -20.472 -3.676 1.00 92.31 192 ASN A O 1
ATOM 1475 N N . GLY A 1 193 ? 8.395 -18.933 -3.366 1.00 92.44 193 GLY A N 1
ATOM 1476 C CA . GLY A 1 193 ? 8.823 -18.477 -2.042 1.00 92.44 193 GLY A CA 1
ATOM 1477 C C . GLY A 1 193 ? 9.857 -17.345 -2.072 1.00 92.44 193 GLY A C 1
ATOM 1478 O O . GLY A 1 193 ? 10.462 -17.060 -1.040 1.00 92.44 193 GLY A O 1
ATOM 1479 N N . ASN A 1 194 ? 10.073 -16.697 -3.221 1.00 96.00 194 ASN A N 1
ATOM 1480 C CA . ASN A 1 194 ? 10.941 -15.525 -3.330 1.00 96.00 194 ASN A CA 1
ATOM 1481 C C . ASN A 1 194 ? 10.276 -14.317 -2.654 1.00 96.00 194 ASN A C 1
ATOM 1483 O O . ASN A 1 194 ? 9.104 -14.035 -2.913 1.00 96.00 194 ASN A O 1
ATOM 1487 N N . GLU A 1 195 ? 11.023 -13.593 -1.818 1.00 97.12 195 GLU A N 1
ATOM 1488 C CA . GLU A 1 195 ? 10.542 -12.389 -1.134 1.00 97.12 195 GLU A CA 1
ATOM 1489 C C . GLU A 1 195 ? 10.648 -11.149 -2.033 1.00 97.12 195 GLU A C 1
ATOM 1491 O O . GLU A 1 195 ? 11.720 -10.835 -2.554 1.00 97.12 195 GLU A O 1
ATOM 1496 N N . TYR A 1 196 ? 9.551 -10.405 -2.154 1.00 98.50 196 TYR A N 1
ATOM 1497 C CA . TYR A 1 196 ? 9.480 -9.138 -2.875 1.00 98.50 196 TYR A CA 1
ATOM 1498 C C . TYR A 1 196 ? 8.842 -8.052 -2.012 1.00 98.50 196 TYR A C 1
ATOM 1500 O O . TYR A 1 196 ? 7.963 -8.317 -1.188 1.00 98.50 196 TYR A O 1
ATOM 1508 N N . ARG A 1 197 ? 9.245 -6.798 -2.226 1.00 98.50 197 ARG A N 1
ATOM 1509 C CA . ARG A 1 197 ? 8.613 -5.631 -1.601 1.00 98.50 197 ARG A CA 1
ATOM 1510 C C . ARG A 1 197 ? 8.397 -4.527 -2.623 1.00 98.50 197 ARG A C 1
ATOM 1512 O O . ARG A 1 197 ? 9.297 -4.227 -3.398 1.00 98.50 197 ARG A O 1
ATOM 1519 N N . ILE A 1 198 ? 7.222 -3.913 -2.593 1.00 98.62 198 ILE A N 1
ATOM 1520 C CA . ILE A 1 198 ? 6.965 -2.620 -3.226 1.00 98.62 198 ILE A CA 1
ATOM 1521 C C . ILE A 1 198 ? 7.164 -1.556 -2.150 1.00 98.62 198 ILE A C 1
ATOM 1523 O O . ILE A 1 198 ? 6.506 -1.610 -1.108 1.00 98.62 198 ILE A O 1
ATOM 1527 N N . TYR A 1 199 ? 8.055 -0.605 -2.406 1.00 98.50 199 TYR A N 1
ATOM 1528 C CA . TYR A 1 199 ? 8.270 0.568 -1.565 1.00 98.50 199 TYR A CA 1
ATOM 1529 C C . TYR A 1 199 ? 7.669 1.803 -2.236 1.00 98.50 199 TYR A C 1
ATOM 1531 O O . TYR A 1 199 ? 8.024 2.112 -3.369 1.00 98.50 199 TYR A O 1
ATOM 1539 N N . SER A 1 200 ? 6.796 2.523 -1.530 1.00 98.19 200 SER A N 1
ATOM 1540 C CA . SER A 1 200 ? 6.238 3.813 -1.954 1.00 98.19 200 SER A CA 1
ATOM 1541 C C . SER A 1 200 ? 6.479 4.850 -0.856 1.00 98.19 200 SER A C 1
ATOM 1543 O O . SER A 1 200 ? 5.697 4.976 0.086 1.00 98.19 200 SER A O 1
ATOM 1545 N N . GLY A 1 201 ? 7.609 5.555 -0.941 1.00 97.31 201 GLY A N 1
ATOM 1546 C CA . GLY A 1 201 ? 8.062 6.541 0.036 1.00 97.31 201 GLY A CA 1
ATOM 1547 C C . GLY A 1 201 ? 9.433 7.136 -0.336 1.00 97.31 201 GLY A C 1
ATOM 1548 O O . GLY A 1 201 ? 10.438 6.433 -0.197 1.00 97.31 201 GLY A O 1
ATOM 1549 N N . PRO A 1 202 ? 9.519 8.432 -0.719 1.00 96.56 202 PRO A N 1
ATOM 1550 C CA . PRO A 1 202 ? 10.778 9.132 -1.026 1.00 96.56 202 PRO A CA 1
ATOM 1551 C C . PRO A 1 202 ? 11.862 9.065 0.063 1.00 96.56 202 PRO A C 1
ATOM 1553 O O . PRO A 1 202 ? 13.031 9.339 -0.195 1.00 96.56 202 PRO A O 1
ATOM 1556 N N . ASN A 1 203 ? 11.476 8.750 1.302 1.00 93.56 203 ASN A N 1
ATOM 1557 C CA . ASN A 1 203 ? 12.365 8.567 2.450 1.00 93.56 203 ASN A CA 1
ATOM 1558 C C . ASN A 1 203 ? 13.113 7.218 2.449 1.00 93.56 203 ASN A C 1
ATOM 1560 O O . ASN A 1 203 ? 13.993 7.022 3.289 1.00 93.56 203 ASN A O 1
ATOM 1564 N N . TRP A 1 204 ? 12.762 6.305 1.541 1.00 94.88 204 TRP A N 1
ATOM 1565 C CA . TRP A 1 204 ? 13.460 5.042 1.297 1.00 94.88 204 TRP A CA 1
ATOM 1566 C C . TRP A 1 204 ? 14.005 4.986 -0.131 1.00 94.88 204 TRP A C 1
ATOM 1568 O O . TRP A 1 204 ? 15.197 4.769 -0.317 1.00 94.88 204 TRP A O 1
ATOM 1578 N N . GLU A 1 205 ? 13.141 5.242 -1.116 1.00 96.38 205 GLU A N 1
ATOM 1579 C CA . GLU A 1 205 ? 13.424 5.091 -2.546 1.00 96.38 205 GLU A CA 1
ATOM 1580 C C . GLU A 1 205 ? 13.044 6.420 -3.252 1.00 96.38 205 GLU A C 1
ATOM 1582 O O . GLU A 1 205 ? 11.850 6.710 -3.388 1.00 96.38 205 GLU A O 1
ATOM 1587 N N . PRO A 1 206 ? 14.008 7.306 -3.600 1.00 95.38 206 PRO A N 1
ATOM 1588 C CA . PRO A 1 206 ? 13.741 8.740 -3.821 1.00 95.38 206 PRO A CA 1
ATOM 1589 C C . PRO A 1 206 ? 12.787 9.123 -4.963 1.00 95.38 206 PRO A C 1
ATOM 1591 O O . PRO A 1 206 ? 12.192 10.197 -4.915 1.00 95.38 206 PRO A O 1
ATOM 1594 N N . GLU A 1 207 ? 12.665 8.288 -5.992 1.00 94.94 207 GLU A N 1
ATOM 1595 C CA . GLU A 1 207 ? 11.745 8.472 -7.129 1.00 94.94 207 GLU A CA 1
ATOM 1596 C C . GLU A 1 207 ? 10.297 8.033 -6.849 1.00 94.94 207 GLU A C 1
ATOM 1598 O O . GLU A 1 207 ? 9.391 8.351 -7.621 1.00 94.94 207 GLU A O 1
ATOM 1603 N N . THR A 1 208 ? 10.070 7.292 -5.763 1.00 98.00 208 THR A N 1
ATOM 1604 C CA . THR A 1 208 ? 8.738 6.802 -5.384 1.00 98.00 208 THR A CA 1
ATOM 1605 C C . THR A 1 208 ? 7.888 7.906 -4.754 1.00 98.00 208 THR A C 1
ATOM 1607 O O . THR A 1 208 ? 8.392 8.965 -4.389 1.00 98.00 208 THR A O 1
ATOM 1610 N N . THR A 1 209 ? 6.579 7.694 -4.602 1.00 98.06 209 THR A N 1
ATOM 1611 C CA . THR A 1 209 ? 5.680 8.683 -3.974 1.00 98.06 209 THR A CA 1
ATOM 1612 C C . THR A 1 209 ? 5.139 8.187 -2.641 1.00 98.06 209 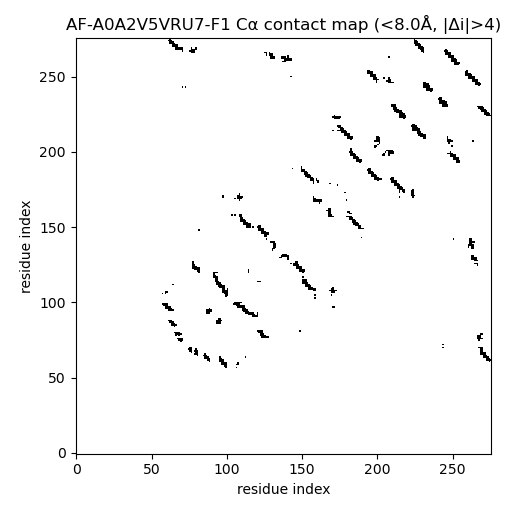THR A C 1
ATOM 1614 O O . THR A 1 209 ? 4.851 7.003 -2.496 1.00 98.06 209 THR A O 1
ATOM 1617 N N . PHE A 1 210 ? 4.888 9.103 -1.704 1.00 98.12 210 PHE A N 1
ATOM 1618 C CA . PHE A 1 210 ? 4.018 8.815 -0.561 1.00 98.12 210 PHE A CA 1
ATOM 1619 C C . PHE A 1 210 ? 2.589 8.475 -1.015 1.00 98.12 210 PHE A C 1
ATOM 1621 O O . PHE A 1 210 ? 2.151 8.859 -2.102 1.00 98.12 210 PHE A O 1
ATOM 1628 N N . VAL A 1 211 ? 1.843 7.814 -0.135 1.00 97.69 211 VAL A N 1
ATOM 1629 C CA . VAL A 1 211 ? 0.398 7.592 -0.257 1.00 97.69 211 VAL A CA 1
ATOM 1630 C C . VAL A 1 211 ? -0.351 8.616 0.595 1.00 97.69 211 VAL A C 1
ATOM 1632 O O . VAL A 1 211 ? 0.183 9.097 1.598 1.00 97.69 211 VAL A O 1
ATOM 1635 N N . GLN A 1 212 ? -1.577 8.971 0.212 1.00 97.44 212 GLN A N 1
ATOM 1636 C CA . GLN A 1 212 ? -2.435 9.845 1.008 1.00 97.44 212 GLN A CA 1
ATOM 1637 C C . GLN A 1 212 ? -3.341 9.006 1.911 1.00 97.44 212 GLN A C 1
ATOM 1639 O O . GLN A 1 212 ? -4.199 8.268 1.426 1.00 97.44 212 GLN A O 1
ATOM 1644 N N . VAL A 1 213 ? -3.160 9.160 3.221 1.00 98.19 213 VAL A N 1
ATOM 1645 C CA . VAL A 1 213 ? -4.061 8.642 4.255 1.00 98.19 213 VAL A CA 1
ATOM 1646 C C . VAL A 1 213 ? -5.015 9.764 4.654 1.00 98.19 213 VAL A C 1
ATOM 1648 O O . VAL A 1 213 ? -4.567 10.829 5.077 1.00 98.19 213 VAL A O 1
ATOM 1651 N N . THR A 1 214 ? -6.318 9.537 4.542 1.00 97.88 214 THR A N 1
ATOM 1652 C CA . THR A 1 214 ? -7.382 10.497 4.876 1.00 97.88 214 THR A CA 1
ATOM 1653 C C . THR A 1 214 ? -8.253 9.923 5.980 1.00 97.88 214 THR A C 1
ATOM 1655 O O . THR A 1 214 ? -8.692 8.785 5.862 1.00 97.88 214 THR A O 1
ATOM 1658 N N . CYS A 1 215 ? -8.536 10.701 7.025 1.00 98.31 215 CYS A N 1
ATOM 1659 C CA . CYS A 1 215 ? -9.533 10.346 8.034 1.00 98.31 215 CYS A CA 1
ATOM 1660 C C . CYS A 1 215 ? -10.916 10.838 7.595 1.00 98.31 215 CYS A C 1
ATOM 1662 O O . CYS A 1 215 ? -11.125 12.043 7.454 1.00 98.31 215 CYS A O 1
ATOM 1664 N N . ASN A 1 216 ? -11.866 9.930 7.404 1.00 97.38 216 ASN A N 1
ATOM 1665 C CA . ASN A 1 216 ? -13.216 10.245 6.939 1.00 97.38 216 ASN A CA 1
ATOM 1666 C C . ASN A 1 216 ? -14.157 10.564 8.112 1.00 97.38 216 ASN A C 1
ATOM 1668 O O . ASN A 1 216 ? -14.930 11.521 8.045 1.00 97.38 216 ASN A O 1
ATOM 1672 N N . SER A 1 217 ? -14.074 9.805 9.213 1.00 97.38 217 SER A N 1
ATOM 1673 C CA . SER A 1 217 ? -14.884 10.037 10.416 1.00 97.38 217 SER A CA 1
ATOM 1674 C C . SER A 1 217 ? -14.148 9.729 11.728 1.00 97.38 217 SER A C 1
ATOM 1676 O O . SER A 1 217 ? -13.136 9.028 11.764 1.00 97.38 217 SER A O 1
ATOM 1678 N N . VAL A 1 218 ? -14.640 10.336 12.812 1.00 97.00 218 VAL A N 1
ATOM 1679 C CA . VAL A 1 218 ? -14.089 10.261 14.173 1.00 97.00 218 VAL A CA 1
ATOM 1680 C C . VAL A 1 218 ? -15.160 9.696 15.099 1.00 97.00 218 VAL A C 1
ATOM 1682 O O . VAL A 1 218 ? -16.294 10.180 15.104 1.00 97.00 218 VAL A O 1
ATOM 1685 N N . ALA A 1 219 ? -14.797 8.701 15.909 1.00 94.00 219 ALA A N 1
ATOM 1686 C CA . ALA A 1 219 ? -15.744 8.017 16.778 1.00 94.00 219 ALA A CA 1
ATOM 1687 C C . ALA A 1 219 ? -16.198 8.926 17.928 1.00 94.00 219 ALA A C 1
ATOM 1689 O O . ALA A 1 219 ? -15.434 9.747 18.437 1.00 94.00 219 ALA A O 1
ATOM 1690 N N . SER A 1 220 ? -17.412 8.701 18.433 1.00 89.44 220 SER A N 1
ATOM 1691 C CA . SER A 1 220 ? -17.919 9.366 19.645 1.00 89.44 220 SER A CA 1
ATOM 1692 C C . SER A 1 220 ? -17.072 9.072 20.894 1.00 89.44 220 SER A C 1
ATOM 1694 O O . SER A 1 220 ? -16.994 9.904 21.794 1.00 89.44 220 SER A O 1
ATOM 1696 N N . ALA A 1 221 ? -16.389 7.922 20.924 1.00 84.62 221 ALA A N 1
ATOM 1697 C CA . ALA A 1 221 ? -15.398 7.553 21.939 1.00 84.62 221 ALA A CA 1
ATOM 1698 C C . ALA A 1 221 ? -14.015 8.223 21.747 1.00 84.62 221 ALA A C 1
ATOM 1700 O O . ALA A 1 221 ? -13.109 8.008 22.551 1.00 84.62 221 ALA A O 1
ATOM 1701 N N . GLY A 1 222 ? -13.846 9.032 20.697 1.00 89.75 222 GLY A N 1
ATOM 1702 C CA . GLY A 1 222 ? -12.599 9.698 20.332 1.00 89.75 222 GLY A CA 1
ATOM 1703 C C . GLY A 1 222 ? -11.728 8.906 19.351 1.00 89.75 222 GLY A C 1
ATOM 1704 O O . GLY A 1 222 ? -11.846 7.685 19.209 1.00 89.75 222 GLY A O 1
ATOM 1705 N N . GLY A 1 223 ? -10.835 9.640 18.681 1.00 94.94 223 GLY A N 1
ATOM 1706 C CA . GLY A 1 223 ? -9.943 9.143 17.631 1.00 94.94 223 GLY A CA 1
ATOM 1707 C C . GLY A 1 223 ? -10.653 8.850 16.305 1.00 94.94 223 GLY A C 1
ATOM 1708 O O . GLY A 1 223 ? -11.852 8.564 16.275 1.00 94.94 223 GLY A O 1
ATOM 1709 N N . CYS A 1 224 ? -9.909 8.895 15.202 1.00 97.81 224 CYS A N 1
ATOM 1710 C CA . CYS A 1 224 ? -10.424 8.507 13.891 1.00 97.81 224 CYS A CA 1
ATOM 1711 C C . CYS A 1 224 ? -10.898 7.037 13.894 1.00 97.81 224 CYS A C 1
ATOM 1713 O O . CYS A 1 224 ? -10.405 6.217 14.683 1.00 97.81 224 CYS A O 1
ATOM 1715 N N . ASN A 1 225 ? -11.899 6.701 13.083 1.00 97.69 225 ASN A N 1
ATOM 1716 C CA . ASN A 1 225 ? -12.451 5.342 12.998 1.00 97.69 225 ASN A CA 1
ATOM 1717 C C . ASN A 1 225 ? -12.805 4.888 11.574 1.00 97.69 225 ASN A C 1
ATOM 1719 O O . ASN A 1 225 ? -13.329 3.791 11.399 1.00 97.69 225 ASN A O 1
ATOM 1723 N N . ASP A 1 226 ? -12.519 5.711 10.576 1.00 98.00 226 ASP A N 1
ATOM 1724 C CA . ASP A 1 226 ? -12.766 5.448 9.165 1.00 98.00 226 ASP A CA 1
ATOM 1725 C C . ASP A 1 226 ? -11.678 6.185 8.382 1.00 98.00 226 ASP A C 1
ATOM 1727 O O . ASP A 1 226 ? -11.536 7.404 8.526 1.00 98.00 226 ASP A O 1
ATOM 1731 N N . TRP A 1 227 ? -10.883 5.449 7.608 1.00 98.31 227 TRP A N 1
ATOM 1732 C CA . TRP A 1 227 ? -9.795 5.988 6.803 1.00 98.31 227 TRP A CA 1
ATOM 1733 C C . TRP A 1 227 ? -9.852 5.468 5.369 1.00 98.31 227 TRP A C 1
ATOM 1735 O O . TRP A 1 227 ? -10.128 4.288 5.131 1.00 98.31 227 TRP A O 1
ATOM 1745 N N . TYR A 1 228 ? -9.455 6.319 4.424 1.00 97.25 228 TYR A N 1
ATOM 1746 C CA . TYR A 1 228 ? -9.028 5.886 3.095 1.00 97.25 228 TYR A CA 1
ATOM 1747 C C . TYR A 1 228 ? -7.516 6.028 2.937 1.00 97.25 228 TYR A C 1
ATOM 1749 O O . TYR A 1 228 ? -6.951 7.057 3.309 1.00 97.25 228 TYR A O 1
ATOM 1757 N N . ILE A 1 229 ? -6.878 5.035 2.318 1.00 97.56 229 ILE A N 1
ATOM 1758 C CA . ILE A 1 229 ? -5.509 5.124 1.805 1.00 97.56 229 ILE A CA 1
ATOM 1759 C C . ILE A 1 229 ? -5.563 5.026 0.281 1.00 97.56 229 ILE A C 1
ATOM 1761 O O . ILE A 1 229 ? -6.028 4.028 -0.273 1.00 97.56 229 ILE A O 1
ATOM 1765 N N . ASN A 1 230 ? -5.087 6.077 -0.386 1.00 95.88 230 ASN A N 1
ATOM 1766 C CA . ASN A 1 230 ? -5.104 6.234 -1.840 1.00 95.88 230 ASN A CA 1
ATOM 1767 C C . ASN A 1 230 ? -3.730 6.713 -2.344 1.00 95.88 230 ASN A C 1
ATOM 1769 O O . ASN A 1 230 ? -2.951 7.283 -1.573 1.00 95.88 230 ASN A O 1
ATOM 1773 N N . PRO A 1 231 ? -3.439 6.602 -3.649 1.00 96.31 231 PRO A N 1
ATOM 1774 C CA . PRO A 1 231 ? -2.502 7.502 -4.310 1.00 96.31 231 PRO A CA 1
ATOM 1775 C C . PRO A 1 231 ? -2.822 8.976 -4.031 1.00 96.31 231 PRO A C 1
ATOM 1777 O O . PRO A 1 231 ? -3.988 9.356 -3.918 1.00 96.31 231 PRO A O 1
ATOM 1780 N N . ILE A 1 232 ? -1.794 9.826 -3.985 1.00 95.44 232 ILE A N 1
ATOM 1781 C CA . ILE A 1 232 ? -1.989 11.283 -3.993 1.00 95.44 232 ILE A CA 1
ATOM 1782 C C . ILE A 1 232 ? -2.665 11.670 -5.329 1.00 95.44 232 ILE A C 1
ATOM 1784 O O . ILE A 1 232 ? -2.189 11.219 -6.375 1.00 95.44 232 ILE A O 1
ATOM 1788 N N . PRO A 1 233 ? -3.742 12.484 -5.335 1.00 92.00 233 PRO A N 1
ATOM 1789 C CA . PRO A 1 233 ? -4.412 12.919 -6.561 1.00 92.00 233 PRO A CA 1
ATOM 1790 C C . PRO A 1 233 ? -3.457 13.560 -7.575 1.00 92.00 233 PRO A C 1
ATOM 1792 O O . PRO A 1 233 ? -2.594 14.358 -7.209 1.00 92.00 233 PRO A O 1
ATOM 1795 N N . ALA A 1 234 ? -3.659 13.273 -8.864 1.00 91.25 234 ALA A N 1
ATOM 1796 C CA . ALA A 1 234 ? -2.857 13.846 -9.955 1.00 91.25 234 ALA A CA 1
ATOM 1797 C C . ALA A 1 234 ? -3.096 15.359 -10.159 1.00 91.25 234 ALA A C 1
ATOM 1799 O O . ALA A 1 234 ? -2.375 16.021 -10.904 1.00 91.25 234 ALA A O 1
ATOM 1800 N N . GLY A 1 235 ? -4.128 15.899 -9.514 1.00 91.50 235 GLY A N 1
ATOM 1801 C CA . GLY A 1 235 ? -4.554 17.289 -9.572 1.00 91.50 235 GLY A CA 1
ATOM 1802 C C . GLY A 1 235 ? -5.998 17.413 -9.095 1.00 91.50 235 GLY A C 1
ATOM 1803 O O . GLY A 1 235 ? -6.537 16.492 -8.478 1.00 91.50 235 GLY A O 1
ATOM 1804 N N . TYR A 1 236 ? -6.631 18.533 -9.430 1.00 91.69 236 TYR A N 1
ATOM 1805 C CA . TYR A 1 236 ? -8.060 18.759 -9.226 1.00 91.69 236 TYR A CA 1
ATOM 1806 C C . TYR A 1 236 ? -8.689 19.234 -10.539 1.00 91.69 236 TYR A C 1
ATOM 1808 O O . TYR A 1 236 ? -8.024 19.905 -11.333 1.00 91.69 236 TYR A O 1
ATOM 1816 N N . ASP A 1 237 ? -9.943 18.861 -10.792 1.00 89.75 237 ASP A N 1
ATOM 1817 C CA . ASP A 1 237 ? -10.689 19.317 -11.966 1.00 89.75 237 ASP A CA 1
ATOM 1818 C C . ASP A 1 237 ? -11.137 20.788 -11.824 1.00 89.75 237 ASP A C 1
ATOM 1820 O O . ASP A 1 237 ? -10.928 21.441 -10.799 1.00 89.75 237 ASP A O 1
ATOM 1824 N N . VAL A 1 238 ? -11.795 21.322 -12.857 1.00 93.25 238 VAL A N 1
ATOM 1825 C CA . VAL A 1 238 ? -12.314 22.706 -12.863 1.00 93.25 238 VAL A CA 1
ATOM 1826 C C . VAL A 1 238 ?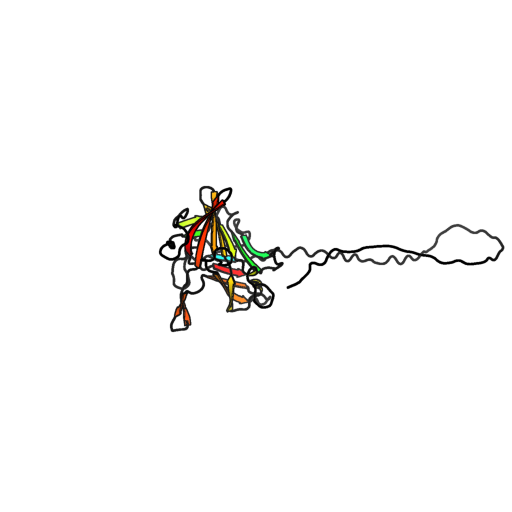 -13.409 22.979 -11.819 1.00 93.25 238 VAL A C 1
ATOM 1828 O O . VAL A 1 238 ? -13.767 24.136 -11.611 1.00 93.25 238 VAL A O 1
ATOM 1831 N N . ASN A 1 239 ? -13.934 21.939 -11.165 1.00 92.56 239 ASN A N 1
ATOM 1832 C CA . ASN A 1 239 ? -14.951 22.008 -10.118 1.00 92.56 239 ASN A CA 1
ATOM 1833 C C . ASN A 1 239 ? -14.355 21.795 -8.709 1.00 92.56 239 ASN A C 1
ATOM 1835 O O . ASN A 1 239 ? -15.075 21.931 -7.722 1.00 92.56 239 ASN A O 1
ATOM 1839 N N . GLY A 1 240 ? -13.062 21.464 -8.602 1.00 87.00 240 GLY A N 1
ATOM 1840 C CA . GLY A 1 240 ? -12.383 21.138 -7.345 1.00 87.00 240 GLY A CA 1
ATOM 1841 C C . GLY A 1 240 ? -12.446 19.661 -6.930 1.00 87.00 240 GLY A C 1
ATOM 1842 O O . GLY A 1 240 ? -12.062 19.343 -5.807 1.00 87.00 240 GLY A O 1
ATOM 1843 N N . ASN A 1 241 ? -12.893 18.749 -7.799 1.00 85.94 241 ASN A N 1
ATOM 1844 C CA . ASN A 1 241 ? -12.863 17.307 -7.533 1.00 85.94 241 ASN A CA 1
ATOM 1845 C C . ASN A 1 241 ? -11.433 16.757 -7.700 1.00 85.94 241 ASN A C 1
ATOM 1847 O O . ASN A 1 241 ? -10.768 17.127 -8.671 1.00 85.94 241 ASN A O 1
ATOM 1851 N N . PRO A 1 242 ? -10.944 15.856 -6.827 1.00 86.19 242 PRO A N 1
ATOM 1852 C CA . PRO A 1 242 ? -9.628 15.241 -6.992 1.00 86.19 242 PRO A CA 1
ATOM 1853 C C . PRO A 1 242 ? -9.586 14.342 -8.236 1.00 86.19 242 PRO A C 1
ATOM 1855 O O . PRO A 1 242 ? -10.436 13.471 -8.419 1.00 86.19 242 PRO A O 1
ATOM 1858 N N . ILE A 1 243 ? -8.568 14.525 -9.077 1.00 87.62 243 ILE A N 1
ATOM 1859 C CA . ILE A 1 243 ? -8.315 13.669 -10.242 1.00 87.62 243 ILE A CA 1
ATOM 1860 C C . ILE A 1 243 ? -7.573 12.408 -9.762 1.00 87.62 243 ILE A C 1
ATOM 1862 O O . ILE A 1 243 ? -6.536 12.558 -9.105 1.00 87.62 243 ILE A O 1
ATOM 1866 N N . PRO A 1 244 ? -8.041 11.182 -10.086 1.00 86.56 244 PRO A N 1
ATOM 1867 C CA . PRO A 1 244 ? -7.383 9.942 -9.678 1.00 86.56 244 PRO A CA 1
ATOM 1868 C C . PRO A 1 244 ? -5.888 9.925 -10.015 1.00 86.56 244 PRO A C 1
ATOM 1870 O O . PRO A 1 244 ? -5.487 10.114 -11.164 1.00 86.56 244 PRO A O 1
ATOM 1873 N N . GLY A 1 245 ? -5.063 9.725 -8.988 1.00 90.12 245 GLY A N 1
ATOM 1874 C CA . GLY A 1 245 ? -3.620 9.564 -9.126 1.00 90.12 245 GLY A CA 1
ATOM 1875 C C . GLY A 1 245 ? -3.196 8.100 -9.223 1.00 90.12 245 GLY A C 1
ATOM 1876 O O . GLY A 1 245 ? -4.009 7.181 -9.137 1.00 90.12 245 GLY A O 1
ATOM 1877 N N . ALA A 1 246 ? -1.891 7.885 -9.344 1.00 94.69 246 ALA A N 1
ATOM 1878 C CA . ALA A 1 246 ? -1.258 6.590 -9.128 1.00 94.69 246 ALA A CA 1
ATOM 1879 C C . ALA A 1 246 ? 0.020 6.808 -8.312 1.00 94.69 246 ALA A C 1
ATOM 1881 O O . ALA A 1 246 ? 0.747 7.773 -8.551 1.00 94.69 246 ALA A O 1
ATOM 1882 N N . ALA A 1 247 ? 0.276 5.940 -7.337 1.00 96.94 247 ALA A N 1
ATOM 1883 C CA . ALA A 1 247 ? 1.492 6.008 -6.543 1.00 96.94 247 ALA A CA 1
ATOM 1884 C C . ALA A 1 247 ? 2.642 5.386 -7.340 1.00 96.94 247 ALA A C 1
ATOM 1886 O O . ALA A 1 247 ? 2.463 4.333 -7.949 1.00 96.94 247 ALA A O 1
ATOM 1887 N N . ILE A 1 248 ? 3.821 6.003 -7.326 1.00 98.44 248 ILE A N 1
ATOM 1888 C CA . ILE A 1 248 ? 5.036 5.351 -7.815 1.00 98.44 248 ILE A CA 1
ATOM 1889 C C . ILE A 1 248 ? 5.538 4.431 -6.704 1.00 98.44 248 ILE A C 1
ATOM 1891 O O . ILE A 1 248 ? 5.685 4.865 -5.555 1.00 98.44 248 ILE A O 1
ATOM 1895 N N . GLY A 1 249 ? 5.799 3.171 -7.042 1.00 98.50 249 GLY A N 1
ATOM 1896 C CA . GLY A 1 249 ? 6.430 2.207 -6.149 1.00 98.50 249 GLY A CA 1
ATOM 1897 C C . GLY A 1 249 ? 7.568 1.456 -6.831 1.00 98.50 249 GLY A C 1
ATOM 1898 O O . GLY A 1 249 ? 7.405 0.966 -7.951 1.00 98.50 249 GLY A O 1
ATOM 1899 N N . ARG A 1 250 ? 8.708 1.345 -6.146 1.00 98.62 250 ARG A N 1
ATOM 1900 C CA . ARG A 1 250 ? 9.851 0.532 -6.578 1.00 98.62 250 ARG A CA 1
ATOM 1901 C C . ARG A 1 250 ? 9.633 -0.916 -6.162 1.00 98.62 250 ARG A C 1
ATOM 1903 O O . ARG A 1 250 ? 9.392 -1.175 -4.982 1.00 98.62 250 ARG A O 1
ATOM 1910 N N . LEU A 1 251 ? 9.755 -1.853 -7.099 1.00 98.69 251 LEU A N 1
ATOM 1911 C CA . LEU A 1 251 ? 9.788 -3.282 -6.802 1.00 98.69 251 LEU A CA 1
ATOM 1912 C C . LEU A 1 251 ? 11.214 -3.706 -6.441 1.00 98.69 251 LEU A C 1
ATOM 1914 O O . LEU A 1 251 ? 12.154 -3.507 -7.210 1.00 98.69 251 LEU A O 1
ATOM 1918 N N . VAL A 1 252 ? 11.363 -4.343 -5.285 1.00 98.38 252 VAL A N 1
ATOM 1919 C CA . VAL A 1 252 ? 12.636 -4.853 -4.782 1.00 98.38 252 VAL A CA 1
ATOM 1920 C C . VAL A 1 252 ? 12.534 -6.353 -4.525 1.00 98.38 252 VAL A C 1
ATOM 1922 O O . VAL A 1 252 ? 11.721 -6.790 -3.710 1.00 98.38 252 VAL A O 1
ATOM 1925 N N . TYR A 1 253 ? 13.384 -7.138 -5.185 1.00 98.19 253 TYR A N 1
ATOM 1926 C CA . TYR A 1 253 ? 13.597 -8.555 -4.886 1.00 98.19 253 TYR A CA 1
ATOM 1927 C C . TYR A 1 253 ? 14.617 -8.708 -3.750 1.00 98.19 253 TYR A C 1
ATOM 1929 O O . TYR A 1 253 ? 15.704 -8.124 -3.785 1.00 98.19 253 TYR A O 1
ATOM 1937 N N . PHE A 1 254 ? 14.280 -9.506 -2.739 1.00 96.62 254 PHE A N 1
ATOM 1938 C CA . PHE A 1 254 ? 15.137 -9.810 -1.594 1.00 96.62 254 PHE A CA 1
ATOM 1939 C C . PHE A 1 254 ? 15.888 -11.126 -1.824 1.00 96.62 254 PHE A C 1
ATOM 1941 O O . PHE A 1 254 ? 15.532 -12.187 -1.308 1.00 96.62 254 PHE A O 1
ATOM 1948 N N . ALA A 1 255 ? 16.976 -11.054 -2.593 1.00 90.44 255 ALA A N 1
ATOM 1949 C CA . ALA A 1 255 ? 17.907 -12.167 -2.712 1.00 90.44 255 ALA A CA 1
ATOM 1950 C C . ALA A 1 255 ? 18.694 -12.364 -1.400 1.00 90.44 255 ALA A C 1
ATOM 1952 O O . ALA A 1 255 ? 18.951 -11.428 -0.642 1.00 90.44 255 ALA A O 1
ATOM 1953 N N . LYS A 1 256 ? 19.151 -13.600 -1.161 1.00 86.19 256 LYS A N 1
ATOM 1954 C CA . LYS A 1 256 ? 19.751 -14.090 0.101 1.00 86.19 256 LYS A CA 1
ATOM 1955 C C . LYS A 1 256 ? 20.793 -13.170 0.774 1.00 86.19 256 LYS A C 1
ATOM 1957 O O . LYS A 1 256 ? 20.960 -13.235 1.991 1.00 86.19 256 LYS A O 1
ATOM 1962 N N . HIS A 1 257 ? 21.523 -12.364 -0.000 1.00 88.31 257 HIS A N 1
ATOM 1963 C CA . HIS A 1 257 ? 22.581 -11.471 0.486 1.00 88.31 257 HIS A CA 1
ATOM 1964 C C . HIS A 1 257 ? 22.520 -10.047 -0.110 1.00 88.31 257 HIS A C 1
ATOM 1966 O O . HIS A 1 257 ? 23.471 -9.285 0.058 1.00 88.31 257 HIS A O 1
ATOM 1972 N N . SER A 1 258 ? 21.442 -9.682 -0.814 1.00 93.12 258 SER A N 1
ATOM 1973 C CA . SER A 1 258 ? 21.331 -8.405 -1.536 1.00 93.12 258 SER A CA 1
ATOM 1974 C C . SER A 1 258 ? 19.890 -8.097 -1.940 1.00 93.12 258 SER A C 1
ATOM 1976 O O . SER A 1 258 ? 19.184 -8.984 -2.416 1.00 93.12 258 SER A O 1
ATOM 1978 N N . THR A 1 259 ? 19.488 -6.833 -1.870 1.00 94.75 259 THR A N 1
ATOM 1979 C CA . THR A 1 259 ? 18.301 -6.339 -2.577 1.00 94.75 259 THR A CA 1
ATOM 1980 C C . THR A 1 259 ? 18.620 -6.067 -4.051 1.00 94.75 259 THR A C 1
ATOM 1982 O O . THR A 1 259 ? 19.723 -5.630 -4.381 1.00 94.75 259 THR A O 1
ATOM 1985 N N . VAL A 1 260 ? 17.661 -6.328 -4.940 1.00 97.31 260 VAL A N 1
ATOM 1986 C CA . VAL A 1 260 ? 17.738 -6.038 -6.383 1.00 97.31 260 VAL A CA 1
ATOM 1987 C C . VAL A 1 260 ? 16.542 -5.171 -6.767 1.00 97.31 260 VAL A C 1
ATOM 1989 O O . VAL A 1 260 ? 15.419 -5.492 -6.393 1.00 97.31 260 VAL A O 1
ATOM 1992 N N . ASN A 1 261 ? 16.778 -4.073 -7.489 1.00 97.69 261 ASN A N 1
ATOM 1993 C CA . ASN A 1 261 ? 15.719 -3.232 -8.050 1.00 97.69 261 ASN A CA 1
ATOM 1994 C C . ASN A 1 261 ? 15.197 -3.876 -9.348 1.00 97.69 261 ASN A C 1
ATOM 1996 O O . ASN A 1 261 ? 15.949 -4.000 -10.314 1.00 97.69 261 ASN A O 1
ATOM 2000 N N . GLU A 1 262 ? 13.923 -4.266 -9.352 1.00 98.19 262 GLU A N 1
ATOM 2001 C CA . GLU A 1 262 ? 13.225 -4.944 -10.457 1.00 98.19 262 GLU A CA 1
ATOM 2002 C C . GLU A 1 262 ? 12.284 -3.977 -11.219 1.00 98.19 262 GLU A C 1
ATOM 2004 O O . GLU A 1 262 ? 11.314 -4.388 -11.868 1.00 98.19 262 GLU A O 1
ATOM 2009 N N . GLY A 1 263 ? 12.556 -2.672 -11.118 1.00 98.31 263 GLY A N 1
ATOM 2010 C CA . GLY A 1 263 ? 11.850 -1.581 -11.787 1.00 98.31 263 GLY A CA 1
ATOM 2011 C C . GLY A 1 263 ? 10.874 -0.822 -10.891 1.00 98.31 263 GLY A C 1
ATOM 2012 O O . GLY A 1 263 ? 10.505 -1.264 -9.802 1.00 98.31 263 GLY A O 1
ATOM 2013 N N . ASP A 1 264 ? 10.417 0.320 -11.397 1.00 98.62 264 ASP A N 1
ATOM 2014 C CA . ASP A 1 264 ? 9.411 1.161 -10.749 1.00 98.62 264 ASP A CA 1
ATOM 2015 C C . ASP A 1 264 ? 8.090 1.079 -11.531 1.00 98.62 264 ASP A C 1
ATOM 2017 O O . ASP A 1 264 ? 8.083 0.906 -12.753 1.00 98.62 264 ASP A O 1
ATOM 2021 N N . TYR A 1 265 ? 6.960 1.177 -10.834 1.00 98.62 265 TYR A N 1
ATOM 2022 C CA . TYR A 1 265 ? 5.622 0.967 -11.397 1.00 98.62 265 TYR A CA 1
ATOM 2023 C C . TYR A 1 265 ? 4.643 2.004 -10.843 1.00 98.62 265 TYR A C 1
ATOM 2025 O O . TYR A 1 265 ? 4.798 2.480 -9.716 1.00 98.62 265 TYR A O 1
ATOM 2033 N N . TYR A 1 266 ? 3.613 2.328 -11.623 1.00 97.88 266 TYR A N 1
ATOM 2034 C CA . TYR A 1 266 ? 2.448 3.058 -11.132 1.00 97.88 266 TYR A CA 1
ATOM 2035 C C . TYR A 1 266 ? 1.440 2.081 -10.518 1.00 97.88 266 TYR A C 1
ATOM 2037 O O . TYR A 1 266 ? 1.019 1.135 -11.177 1.00 97.88 266 TYR A O 1
ATOM 2045 N N . PHE A 1 267 ? 0.998 2.344 -9.290 1.00 97.50 267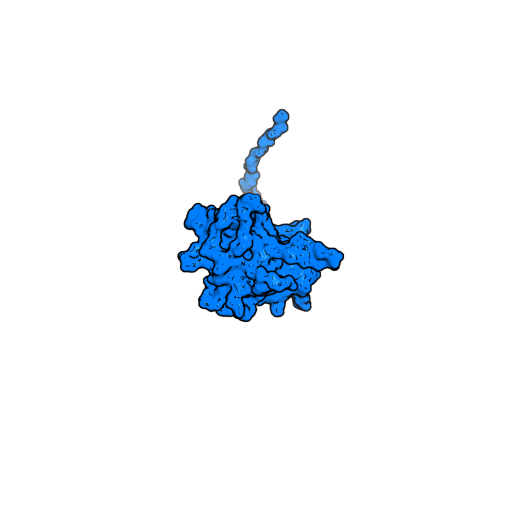 PHE A N 1
ATOM 2046 C CA . PHE A 1 267 ? -0.035 1.570 -8.606 1.00 97.50 267 PHE A CA 1
ATOM 2047 C C . PHE A 1 267 ? -1.259 2.436 -8.315 1.00 97.50 267 PHE A C 1
ATOM 2049 O O . PHE A 1 267 ? -1.161 3.471 -7.648 1.00 97.50 267 PHE A O 1
ATOM 2056 N N . ARG A 1 268 ? -2.433 1.992 -8.767 1.00 95.81 268 ARG A N 1
ATOM 2057 C CA . ARG A 1 268 ? -3.728 2.481 -8.275 1.00 95.81 268 ARG A CA 1
ATOM 2058 C C . ARG A 1 268 ? -4.226 1.580 -7.154 1.00 95.81 268 ARG A C 1
ATOM 2060 O O . ARG A 1 268 ? -4.119 0.363 -7.245 1.00 95.81 268 ARG A O 1
ATOM 2067 N N . PHE A 1 269 ? -4.803 2.153 -6.110 1.00 96.25 269 PHE A N 1
ATOM 2068 C CA . PHE A 1 269 ? -5.465 1.398 -5.048 1.00 96.25 269 PHE A CA 1
ATOM 2069 C C . PHE A 1 269 ? -6.430 2.293 -4.282 1.00 96.25 269 PHE A C 1
ATOM 2071 O O . PHE A 1 269 ? -6.294 3.516 -4.274 1.00 96.25 269 PHE A O 1
ATOM 2078 N N . HIS A 1 270 ? -7.389 1.656 -3.622 1.00 95.56 270 HIS A N 1
ATOM 2079 C CA . HIS A 1 270 ? -8.288 2.291 -2.677 1.00 95.56 270 HIS A CA 1
ATOM 2080 C C . HIS A 1 270 ? -8.473 1.334 -1.499 1.00 95.56 270 HIS A C 1
ATOM 2082 O O . HIS A 1 270 ? -9.205 0.342 -1.591 1.00 95.56 270 HIS A O 1
ATOM 2088 N N . PHE A 1 271 ? -7.748 1.589 -0.409 1.00 97.31 271 PHE A N 1
ATOM 2089 C CA . PHE A 1 271 ? -7.900 0.832 0.830 1.00 97.31 271 PHE A CA 1
ATOM 2090 C C . PHE A 1 271 ? -8.833 1.608 1.754 1.00 97.31 271 PHE A C 1
ATOM 2092 O O . PHE A 1 271 ? -8.562 2.757 2.091 1.00 97.31 271 PHE A O 1
ATOM 2099 N N . HIS A 1 272 ? -9.917 0.971 2.174 1.00 97.31 272 HIS A N 1
ATOM 2100 C CA . HIS A 1 272 ? -10.844 1.485 3.172 1.00 97.31 272 HIS A CA 1
ATOM 2101 C C . HIS A 1 272 ? -10.608 0.722 4.476 1.00 97.31 272 HIS A C 1
ATOM 2103 O O . HIS A 1 272 ? -10.571 -0.511 4.486 1.00 97.31 272 HIS A O 1
ATOM 2109 N N . ILE A 1 273 ? -10.387 1.451 5.564 1.00 98.12 273 ILE A N 1
ATOM 2110 C CA . ILE A 1 273 ? -10.069 0.901 6.882 1.00 98.12 273 ILE A CA 1
ATOM 2111 C C . ILE A 1 273 ? -11.108 1.433 7.860 1.00 98.12 273 ILE A C 1
ATOM 2113 O O . ILE A 1 273 ? -11.309 2.641 7.928 1.00 98.12 273 ILE A O 1
ATOM 2117 N N . THR A 1 274 ? -11.741 0.561 8.642 1.00 98.00 274 THR A N 1
ATOM 2118 C CA . THR A 1 274 ? -12.731 0.970 9.647 1.00 98.00 274 THR A CA 1
ATOM 2119 C C . THR A 1 274 ? -12.459 0.357 11.011 1.00 98.00 274 THR A C 1
ATOM 2121 O O . THR A 1 274 ? -12.055 -0.797 11.145 1.00 98.00 274 THR A O 1
ATOM 2124 N N . ARG A 1 275 ? -12.715 1.143 12.052 1.00 94.06 275 ARG A N 1
ATOM 2125 C CA . ARG A 1 275 ? -12.775 0.708 13.445 1.00 94.06 275 ARG A CA 1
ATOM 2126 C C . ARG A 1 275 ? -14.246 0.724 13.890 1.00 94.06 275 ARG A C 1
ATOM 2128 O O . ARG A 1 275 ? -14.884 1.765 13.710 1.00 94.06 275 ARG A O 1
ATOM 2135 N N . PRO A 1 276 ? -14.773 -0.390 14.432 1.00 78.94 276 PRO A N 1
ATOM 2136 C CA . PRO A 1 276 ? -16.122 -0.447 15.000 1.00 78.94 276 PRO A CA 1
ATOM 2137 C C . PRO A 1 276 ? -16.245 0.333 16.323 1.00 78.94 276 PRO A C 1
ATOM 2139 O O . PRO A 1 276 ? -15.203 0.573 16.980 1.00 78.94 276 PRO A O 1
#

Secondary structure (DSSP, 8-state):
------------------------------------------------------PPPPPPEE-EEEE-SB-TTSPBPSEEE-SSS-EETTSTT-EEEEEE-TTT--EEEEEEEE-TT-SS--EEEE--SEE-GGGT-SS----S-SEEEE-EEEEE-GGGSB-SSSSB--STTPPTT-EEEE-EEEEEE-TT--EEEEEE-TTTSTTS-PEEEEEEEE-TTSSEEEEEEEEPPSEE-TTSPEEP--EEEEEEEEETTEEEEEEEEEE---EEEE--

Radius of gyration: 31.74 Å; Cα contacts (8 Å, |Δi|>4): 623; chains: 1; bounding box: 61×51×116 Å

Nearest PDB structures (foldseek):
  6ebn-assembly1_A  TM=1.866E-01  e=1.721E+00  Psilocybe cubensis
  5vid-assembly2_B  TM=1.751E-01  e=4.039E+00  Clostridium botulinum

Foldseek 3Di:
DDDDDDDDDDDDDDDDDDDDDDDDDDDDDDDDDDDDDDPDPDPPDPVVPPPPPVPDQDAFAWWKKAWDQADPVRHGFQKHWPPDDIFTDPPQQKHWTQGQDPPQRAHSFKIKIWCQRHPPTWIKHAQQFFQDVVRVKDDHADDPDGIDTWTKMKMKPQQVDAPVPPGTGGQQQDDAFDKGFIKMKIWTADPVRWTKIWTADCVVPNSWHTWIKHQHDADPVGGGFKIKTWHDFPAADPVRHGHHAWTKIWMWTDDPPDIDTNMIGTTGIIMMMGRD